Protein AF-A0A954Y4J0-F1 (afdb_monomer)

Sequence (320 aa):
SGTDFRIDGEALHAEDFNNVTPVDLPRGAVLSGVFSDGTPFAFTSDEGDYFAPGALRVSSNRYLLSPASILLPFGDYVPPRGLLPGQSLTLNPAQNVGDNFTAGWASDLTVAGGSVGQNFEAVGTHVTLADGSIGEDMDVLFGSVLDITGGTIGDGLEAHRGSTVNIAGGTVQQILAKVGSTVNLSGGTHGRTTDDWLRIDLEPGSTLHVFGTNLLVDGRPVEGLAENGTITLSWEDRRYYSWAITGELLDGSPFRASVYYELLPASSGAEDLGLPTITLTLATAGIAVPEPASTVLAFAAILLCGIGRLGHRASMVTPR

Foldseek 3Di:
DFAQWDKLNHGPPPVDAFDKDFDDHPAQIWTWGADPVRATDIDHCVVPGDDDHRRDIDGHDDDDDDDLEDDDDPDPDQDDQEAHANHEYEADAPREDEANYEYEANYEYEDCHHEYYHCYHYYNYEYEDCAHEYEEQYEQGRNYEYEYNAYEYYHHAEFGANYEYEHQEYEYEEYEDEANYEYEHFYYDYHPDPPHAYEYEYEQNYEYEAEAPPKDKVNHGDPPQDEQDKDKDDPVPDPAQWIWIWHAGNVRHTHTHIYGYDDDDVVSVSPPRHGYIYMYGHYDNPPDPPDPPDPDDPPDDPPPPPPPDDDDDDDDDDDD

Mean predicted aligned error: 8.09 Å

pLDDT: mean 86.06, std 16.77, range [29.44, 98.75]

Radius of gyration: 23.03 Å; Cα contacts (8 Å, |Δi|>4): 848; chains: 1; bounding box: 97×35×62 Å

Secondary structure (DSSP, 8-state):
-EEEEEETTEE---SSTT-EEE----TT--EEEEETTS-EEEE-GGGT----TTT-EEEBPPPPP--SEE-PPSSS----SEEPTT-EEEE-TT-EE-SS-EE-TT-EEEEEEEEE-SS-EESS-EEEEEEEEE-SSEEE-TT-EEEESSSEE-S-EEE-TT-EEEESSSEESEEEE-TT-EEEE-S-EESSSTTPPEEEEE-TT-EEEEEEEEEEETTEE-TT--TT-EEEEPGGG-SSSEEEEEEEETTS-EEEEEEEE----GGGSGGGS---EEEEEE--TT---------S---SSSTTSS--------------

Structure (mmCIF, N/CA/C/O backbone):
data_AF-A0A954Y4J0-F1
#
_entry.id   AF-A0A954Y4J0-F1
#
loop_
_atom_site.group_PDB
_atom_site.id
_atom_site.type_symbol
_atom_site.label_atom_id
_atom_site.label_alt_id
_atom_site.label_comp_id
_atom_site.label_asym_id
_atom_site.label_entity_id
_atom_site.label_seq_id
_atom_site.pdbx_PDB_ins_code
_atom_site.Cartn_x
_atom_site.Cartn_y
_atom_site.Cartn_z
_atom_site.occupancy
_atom_site.B_iso_or_equiv
_atom_site.auth_seq_id
_atom_site.auth_comp_id
_atom_site.auth_asym_id
_atom_site.auth_atom_id
_atom_site.pdbx_PDB_model_num
ATOM 1 N N . SER A 1 1 ? 9.754 -2.617 -25.079 1.00 91.75 1 SER A N 1
ATOM 2 C CA . SER A 1 1 ? 10.850 -3.603 -24.927 1.00 91.75 1 SER A CA 1
ATOM 3 C C . SER A 1 1 ? 11.394 -3.522 -23.519 1.00 91.75 1 SER A C 1
ATOM 5 O O . SER A 1 1 ? 11.370 -2.438 -22.947 1.00 91.75 1 SER A O 1
ATOM 7 N N . GLY A 1 2 ? 11.867 -4.631 -22.957 1.00 93.94 2 GLY A N 1
ATOM 8 C CA . GLY A 1 2 ? 12.200 -4.682 -21.535 1.00 93.94 2 GLY A CA 1
ATOM 9 C C . GLY A 1 2 ? 12.544 -6.080 -21.047 1.00 93.94 2 GLY A C 1
ATOM 10 O O . GLY A 1 2 ? 12.889 -6.939 -21.852 1.00 93.94 2 GLY A O 1
ATOM 11 N N . THR A 1 3 ? 12.465 -6.301 -19.745 1.00 93.50 3 THR A N 1
ATOM 12 C CA . THR A 1 3 ? 12.735 -7.577 -19.077 1.00 93.50 3 THR A CA 1
ATOM 13 C C . THR A 1 3 ? 11.747 -7.813 -17.940 1.00 93.50 3 THR A C 1
ATOM 15 O O . THR A 1 3 ? 11.103 -6.869 -17.497 1.00 93.50 3 THR A O 1
ATOM 18 N N . ASP A 1 4 ? 11.664 -9.058 -17.458 1.00 93.12 4 ASP A N 1
ATOM 19 C CA . ASP A 1 4 ? 10.812 -9.463 -16.323 1.00 93.12 4 ASP A CA 1
ATOM 20 C C . ASP A 1 4 ? 9.337 -9.055 -16.472 1.00 93.12 4 ASP A C 1
ATOM 22 O O . ASP A 1 4 ? 8.695 -8.610 -15.530 1.00 93.12 4 ASP A O 1
ATOM 26 N N . PHE A 1 5 ? 8.794 -9.183 -17.686 1.00 95.00 5 PHE A N 1
ATOM 27 C CA . PHE A 1 5 ? 7.378 -8.920 -17.912 1.00 95.00 5 PHE A CA 1
ATOM 28 C C . PHE A 1 5 ? 6.515 -9.936 -17.163 1.00 95.00 5 PHE A C 1
ATOM 30 O O . PHE A 1 5 ? 6.724 -11.143 -17.313 1.00 95.00 5 PHE A O 1
ATOM 37 N N . ARG A 1 6 ? 5.532 -9.457 -16.402 1.00 95.88 6 ARG A N 1
ATOM 38 C CA . ARG A 1 6 ? 4.615 -10.289 -15.615 1.00 95.88 6 ARG A CA 1
ATOM 39 C C . ARG A 1 6 ? 3.186 -9.785 -15.707 1.00 95.88 6 ARG A C 1
ATOM 41 O O . ARG A 1 6 ? 2.984 -8.575 -15.734 1.00 95.88 6 ARG A O 1
ATOM 48 N N . ILE A 1 7 ? 2.224 -10.703 -15.695 1.00 96.88 7 ILE A N 1
ATOM 49 C CA . ILE A 1 7 ? 0.806 -10.402 -15.466 1.00 96.88 7 ILE A CA 1
ATOM 50 C C . ILE A 1 7 ? 0.426 -11.041 -14.143 1.00 96.88 7 ILE A C 1
ATOM 52 O O . ILE A 1 7 ? 0.538 -12.256 -14.015 1.00 96.88 7 ILE A O 1
ATOM 56 N N . ASP A 1 8 ? 0.027 -10.232 -13.163 1.00 96.50 8 ASP A N 1
ATOM 57 C CA . ASP A 1 8 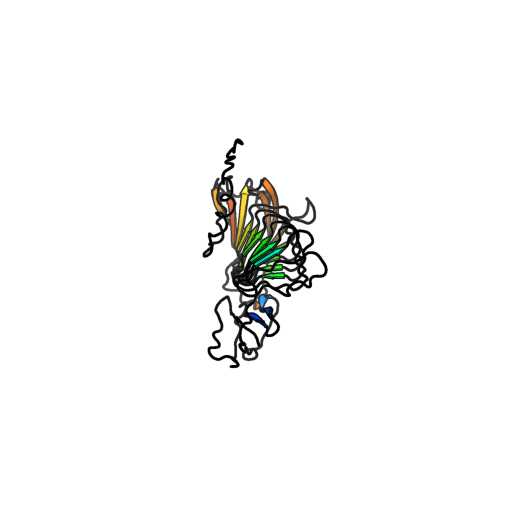? -0.358 -10.721 -11.831 1.00 96.50 8 ASP A CA 1
ATOM 58 C C . ASP A 1 8 ? 0.705 -11.663 -11.225 1.00 96.50 8 ASP A C 1
ATOM 60 O O . ASP A 1 8 ? 0.425 -12.728 -10.680 1.00 96.50 8 ASP A O 1
ATOM 64 N N . GLY A 1 9 ? 1.976 -11.289 -11.387 1.00 95.38 9 GLY A N 1
ATOM 65 C CA . GLY A 1 9 ? 3.130 -12.055 -10.907 1.00 95.38 9 GLY A CA 1
ATOM 66 C C . GLY A 1 9 ? 3.538 -13.245 -11.768 1.00 95.38 9 GLY A C 1
ATOM 67 O O . GLY A 1 9 ? 4.678 -13.702 -11.643 1.00 95.38 9 GLY A O 1
ATOM 68 N N . GLU A 1 10 ? 2.682 -13.701 -12.682 1.00 95.44 10 GLU A N 1
ATOM 69 C CA . GLU A 1 10 ? 3.014 -14.762 -13.625 1.00 95.44 10 GLU A CA 1
ATOM 70 C C . GLU A 1 10 ? 3.933 -14.233 -14.725 1.00 95.44 10 GLU A C 1
ATOM 72 O O . GLU A 1 10 ? 3.610 -13.281 -15.439 1.00 95.44 10 GLU A O 1
ATOM 77 N N . ALA A 1 11 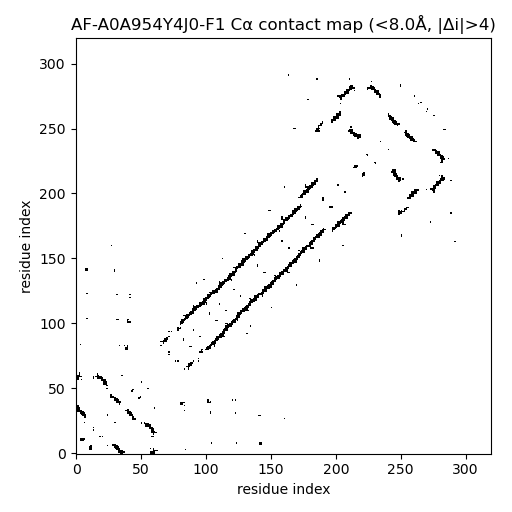? 5.103 -14.855 -14.870 1.00 92.94 11 ALA A N 1
ATOM 78 C CA . ALA A 1 11 ? 6.084 -14.457 -15.868 1.00 92.94 11 ALA A CA 1
ATOM 79 C C . ALA A 1 11 ? 5.555 -14.675 -17.291 1.00 92.94 11 ALA A C 1
ATOM 81 O O . ALA A 1 11 ? 5.173 -15.780 -17.683 1.00 92.94 11 ALA A O 1
ATOM 82 N N . LEU A 1 12 ? 5.635 -13.630 -18.112 1.00 90.94 12 LEU A N 1
ATOM 83 C CA . LEU A 1 12 ? 5.432 -13.729 -19.548 1.00 90.94 12 LEU A CA 1
ATOM 84 C C . LEU A 1 12 ? 6.700 -14.325 -20.172 1.00 90.94 12 LEU A C 1
ATOM 86 O O . LEU A 1 12 ? 7.649 -13.617 -20.516 1.00 90.94 12 LEU A O 1
ATOM 90 N N . HIS A 1 13 ? 6.734 -15.653 -20.296 1.00 73.06 13 HIS A N 1
ATOM 91 C CA . HIS A 1 13 ? 7.815 -16.376 -20.964 1.00 73.06 13 HIS A CA 1
ATOM 92 C C . HIS A 1 13 ? 7.849 -16.039 -22.463 1.00 73.06 13 HIS A C 1
ATOM 94 O O . HIS A 1 13 ? 7.266 -16.728 -23.296 1.00 73.06 13 HIS A O 1
ATOM 100 N N . ALA A 1 14 ? 8.571 -14.985 -22.837 1.00 61.28 14 ALA A N 1
ATOM 101 C CA . ALA A 1 14 ? 9.065 -14.855 -24.200 1.00 61.28 14 ALA A CA 1
ATOM 102 C C . ALA A 1 14 ? 10.280 -15.786 -24.326 1.00 61.28 14 ALA A C 1
ATOM 104 O O . ALA A 1 14 ? 11.404 -15.376 -24.042 1.00 61.28 14 ALA A O 1
ATOM 105 N N . GLU A 1 15 ? 10.050 -17.054 -24.682 1.00 59.84 15 GLU A N 1
ATOM 106 C CA . GLU A 1 15 ? 11.118 -18.061 -24.831 1.00 59.84 15 GLU A CA 1
ATOM 107 C C . GLU A 1 15 ? 12.198 -17.649 -25.852 1.00 59.84 15 GLU A C 1
ATOM 109 O O . GLU A 1 15 ? 13.328 -18.130 -25.790 1.00 59.84 15 GLU A O 1
ATOM 114 N N . ASP A 1 16 ? 11.899 -16.671 -26.710 1.00 69.12 16 ASP A N 1
ATOM 115 C CA . ASP A 1 16 ? 12.823 -16.114 -27.687 1.00 69.12 16 ASP A CA 1
ATOM 116 C C . ASP A 1 16 ? 13.092 -14.625 -27.416 1.00 69.12 16 ASP A C 1
ATOM 118 O O . ASP A 1 16 ? 12.234 -13.759 -27.617 1.00 69.12 16 ASP A O 1
ATOM 122 N N . PHE A 1 17 ? 14.320 -14.297 -26.999 1.00 72.75 17 PHE A N 1
ATOM 123 C CA . PHE A 1 17 ? 14.797 -12.909 -26.961 1.00 72.75 17 PHE A CA 1
ATOM 124 C C . PHE A 1 17 ? 14.588 -12.232 -28.327 1.00 72.75 17 PHE A C 1
ATOM 126 O O . PHE A 1 17 ? 14.856 -12.832 -29.368 1.00 72.75 17 PHE A O 1
ATOM 133 N N . ASN A 1 18 ? 14.176 -10.961 -28.325 1.00 73.19 18 ASN A N 1
ATOM 134 C CA . ASN A 1 18 ? 13.791 -10.183 -29.516 1.00 73.19 18 ASN A CA 1
ATOM 135 C C . ASN A 1 18 ? 12.529 -10.658 -30.260 1.00 73.19 18 ASN A C 1
ATOM 137 O O . ASN A 1 18 ? 12.208 -10.083 -31.304 1.00 73.19 18 ASN A O 1
ATOM 141 N N . ASN A 1 19 ? 11.803 -11.665 -29.765 1.00 82.94 19 ASN A N 1
ATOM 142 C CA . ASN A 1 19 ? 10.480 -11.964 -30.297 1.00 82.94 19 ASN A CA 1
ATOM 143 C C . ASN A 1 19 ? 9.449 -10.974 -29.738 1.00 82.94 19 ASN A C 1
ATOM 145 O O . ASN A 1 19 ? 9.512 -10.573 -28.575 1.00 82.94 19 ASN A O 1
ATOM 149 N N . VAL A 1 20 ? 8.514 -10.571 -30.595 1.00 83.75 20 VAL A N 1
ATOM 150 C CA . VAL A 1 20 ? 7.430 -9.655 -30.248 1.00 83.75 20 VAL A CA 1
ATOM 151 C C . VAL A 1 20 ? 6.170 -10.475 -30.012 1.00 83.75 20 VAL A C 1
ATOM 153 O O . VAL A 1 20 ? 5.552 -10.948 -30.967 1.00 83.75 20 VAL A O 1
ATOM 156 N N . THR A 1 21 ? 5.762 -10.597 -28.754 1.00 86.62 21 THR A N 1
ATOM 157 C CA . THR A 1 21 ? 4.571 -11.363 -28.369 1.00 86.62 21 THR A CA 1
ATOM 158 C C . THR A 1 21 ? 3.389 -10.413 -28.171 1.00 86.62 21 THR A C 1
ATOM 160 O O . THR A 1 21 ? 3.529 -9.435 -27.427 1.00 86.62 21 THR A O 1
ATOM 163 N N . PRO A 1 22 ? 2.238 -10.637 -28.838 1.00 91.00 22 PRO A N 1
ATOM 164 C CA . PRO A 1 22 ? 1.011 -9.925 -28.504 1.00 91.00 22 PRO A CA 1
ATOM 165 C C . PRO A 1 22 ? 0.531 -10.362 -27.119 1.00 91.00 22 PRO A C 1
ATOM 167 O O . PRO A 1 22 ? 0.556 -11.549 -26.799 1.00 91.00 22 PRO A O 1
ATOM 170 N N . VAL A 1 23 ? 0.103 -9.401 -26.310 1.00 93.12 23 VAL A N 1
ATOM 171 C CA . VAL A 1 23 ? -0.404 -9.639 -24.959 1.00 93.12 23 VAL A CA 1
ATOM 172 C C . VAL A 1 23 ? -1.748 -8.941 -24.847 1.00 93.12 23 VAL A C 1
ATOM 174 O O . VAL A 1 23 ? -1.840 -7.749 -25.122 1.00 93.12 23 VAL A O 1
ATOM 177 N N . ASP A 1 24 ? -2.778 -9.675 -24.446 1.00 93.56 24 ASP A N 1
ATOM 178 C CA . ASP A 1 24 ? -4.033 -9.076 -24.006 1.00 93.56 24 ASP A CA 1
ATOM 179 C C . ASP A 1 24 ? -3.988 -8.971 -22.486 1.00 93.56 24 ASP A C 1
ATOM 181 O O . ASP A 1 24 ? -3.690 -9.955 -21.811 1.00 93.56 24 ASP A O 1
ATOM 185 N N . LEU A 1 25 ? -4.253 -7.776 -21.958 1.00 94.50 25 LEU A N 1
ATOM 186 C CA . LEU A 1 25 ? -4.301 -7.541 -20.521 1.00 94.50 25 LEU A CA 1
ATOM 187 C C . LEU A 1 25 ? -5.751 -7.700 -20.045 1.00 94.50 25 LEU A C 1
ATOM 189 O O . LEU A 1 25 ? -6.604 -6.906 -20.459 1.00 94.50 25 LEU A O 1
ATOM 193 N N . PRO A 1 26 ? -6.071 -8.715 -19.220 1.00 94.19 26 PRO A N 1
ATOM 194 C CA . PRO A 1 26 ? -7.392 -8.817 -18.618 1.00 94.19 26 PRO A CA 1
ATOM 195 C C . PRO A 1 26 ? -7.704 -7.578 -17.778 1.00 94.19 26 PRO A C 1
ATOM 197 O O . PRO A 1 26 ? -6.811 -6.928 -17.238 1.00 94.19 26 PRO A O 1
ATOM 200 N N . ARG A 1 27 ? -8.989 -7.262 -17.628 1.00 90.06 27 ARG A N 1
ATOM 201 C CA . ARG A 1 27 ? -9.412 -6.152 -16.772 1.00 90.06 27 ARG A CA 1
ATOM 202 C C . ARG A 1 27 ? -8.931 -6.356 -15.329 1.00 90.06 27 ARG A C 1
ATOM 204 O O . ARG A 1 27 ? -9.079 -7.447 -14.779 1.00 90.06 27 ARG A O 1
ATOM 211 N N . GLY A 1 28 ? -8.379 -5.298 -14.742 1.00 90.50 28 GLY A N 1
ATOM 212 C CA . GLY A 1 28 ? -7.831 -5.259 -13.384 1.00 90.50 28 GLY A CA 1
ATOM 213 C C . GLY A 1 28 ? -6.539 -6.054 -13.201 1.00 90.50 28 GLY A C 1
ATOM 214 O O . GLY A 1 28 ? -6.008 -6.107 -12.098 1.00 90.50 28 GLY A O 1
ATOM 215 N N . ALA A 1 29 ? -6.042 -6.724 -14.247 1.00 95.69 29 ALA A N 1
ATOM 216 C CA . ALA A 1 29 ? -4.744 -7.376 -14.194 1.00 95.69 29 ALA A CA 1
ATOM 217 C C . ALA A 1 29 ? -3.622 -6.342 -14.203 1.00 95.69 29 ALA A C 1
ATOM 219 O O . ALA A 1 29 ? -3.700 -5.337 -14.910 1.00 95.69 29 ALA A O 1
ATOM 220 N N . VAL A 1 30 ? -2.567 -6.627 -13.444 1.00 97.31 30 VAL A N 1
ATOM 221 C CA . VAL A 1 30 ? -1.384 -5.775 -13.371 1.00 97.31 30 VAL A CA 1
ATOM 222 C C . VAL A 1 30 ? -0.333 -6.322 -14.324 1.00 97.31 30 VAL A C 1
ATOM 224 O O . VAL A 1 30 ? 0.244 -7.386 -14.083 1.00 97.31 30 VAL A O 1
ATOM 227 N N . LEU A 1 31 ? -0.062 -5.587 -15.403 1.00 97.62 31 LEU A N 1
ATOM 228 C CA . LEU A 1 31 ? 1.111 -5.821 -16.237 1.00 97.62 31 LEU A CA 1
ATOM 229 C C . LEU A 1 31 ? 2.285 -5.055 -15.648 1.00 97.62 31 LEU A C 1
ATOM 231 O O . LEU A 1 31 ? 2.245 -3.839 -15.554 1.00 97.62 31 LEU A O 1
ATOM 235 N N . SER A 1 32 ? 3.369 -5.745 -15.337 1.00 98.00 32 SER A N 1
ATOM 236 C CA . SER A 1 32 ? 4.566 -5.117 -14.777 1.00 98.00 32 SER A CA 1
ATOM 237 C C . SER A 1 32 ? 5.824 -5.599 -15.479 1.00 98.00 32 SER A C 1
ATOM 239 O O . SER A 1 32 ? 5.799 -6.586 -16.222 1.00 98.00 32 SER A O 1
ATOM 241 N N . GLY A 1 33 ? 6.926 -4.892 -15.262 1.00 96.38 33 GLY A N 1
ATOM 242 C CA . GLY A 1 33 ? 8.246 -5.320 -15.695 1.00 96.38 33 GLY A CA 1
ATOM 243 C C . GLY A 1 33 ? 9.268 -4.202 -15.592 1.00 96.38 33 GLY A C 1
ATOM 244 O O . GLY A 1 33 ? 9.108 -3.247 -14.839 1.00 96.38 33 GLY A O 1
ATOM 245 N N . VAL A 1 34 ? 10.336 -4.324 -16.373 1.00 95.56 34 VAL A N 1
ATOM 246 C CA . VAL A 1 34 ? 11.406 -3.327 -16.445 1.00 95.56 34 VAL A CA 1
ATOM 247 C C . VAL A 1 34 ? 11.599 -2.926 -17.896 1.00 95.56 34 VAL A C 1
ATOM 249 O O . VAL A 1 34 ? 11.844 -3.780 -18.748 1.00 95.56 34 VAL A O 1
ATOM 252 N N . PHE A 1 35 ? 11.514 -1.637 -18.213 1.00 95.25 35 PHE A N 1
ATOM 253 C CA . PHE A 1 35 ? 11.814 -1.144 -19.553 1.00 95.25 35 PHE A CA 1
ATOM 254 C C . PHE A 1 35 ? 13.284 -1.353 -19.926 1.00 95.25 35 PHE A C 1
ATOM 256 O O . PHE A 1 35 ? 14.161 -1.556 -19.092 1.00 95.25 35 PHE A O 1
ATOM 263 N N . SER A 1 36 ? 13.594 -1.277 -21.221 1.00 93.12 36 SER A N 1
ATOM 264 C CA . SER A 1 36 ? 14.970 -1.441 -21.708 1.00 93.12 36 SER A CA 1
ATOM 265 C C . SER A 1 36 ? 15.961 -0.381 -21.208 1.00 93.12 36 SER A C 1
ATOM 267 O O . SER A 1 36 ? 17.162 -0.580 -21.368 1.00 93.12 36 SER A O 1
ATOM 269 N N . ASP A 1 37 ? 15.484 0.728 -20.639 1.00 92.62 37 ASP A N 1
ATOM 270 C CA . ASP A 1 37 ? 16.320 1.744 -19.991 1.00 92.62 37 ASP A CA 1
ATOM 271 C C . ASP A 1 37 ? 16.524 1.496 -18.482 1.00 92.62 37 ASP A C 1
ATOM 273 O O . ASP A 1 37 ? 17.209 2.277 -17.824 1.00 92.62 37 ASP A O 1
ATOM 277 N N . GLY A 1 38 ? 15.968 0.404 -17.947 1.00 93.06 38 GLY A N 1
ATOM 278 C CA . GLY A 1 38 ? 16.061 0.022 -16.540 1.00 93.06 38 GLY A CA 1
ATOM 279 C C . GLY A 1 38 ? 14.963 0.598 -15.647 1.00 93.06 38 GLY A C 1
ATOM 280 O O . GLY A 1 38 ? 14.991 0.338 -14.451 1.00 93.06 38 GLY A O 1
ATOM 281 N N . THR A 1 39 ? 14.009 1.362 -16.181 1.00 95.69 39 THR A N 1
ATOM 282 C CA . THR A 1 39 ? 12.898 1.911 -15.389 1.00 95.69 39 THR A CA 1
ATOM 283 C C . THR A 1 39 ? 11.848 0.815 -15.144 1.00 95.69 39 THR A C 1
ATOM 285 O O . THR A 1 39 ? 11.335 0.270 -16.129 1.00 95.69 39 THR A O 1
ATOM 288 N N . PRO A 1 40 ? 11.539 0.436 -13.887 1.00 97.25 40 PRO A N 1
ATOM 289 C CA . PRO A 1 40 ? 10.410 -0.446 -13.598 1.00 97.25 40 PRO A CA 1
ATOM 290 C C . PRO A 1 40 ? 9.084 0.227 -13.961 1.00 97.25 40 PRO A C 1
ATOM 292 O O . PRO A 1 40 ? 9.019 1.449 -14.055 1.00 97.25 40 PRO A O 1
ATOM 295 N N . PHE A 1 41 ? 8.047 -0.570 -14.188 1.00 97.94 41 PHE A N 1
ATOM 296 C CA . PHE A 1 41 ? 6.702 -0.065 -14.444 1.00 97.94 41 PHE A CA 1
ATOM 297 C C . PHE A 1 41 ? 5.645 -1.051 -13.952 1.00 97.94 41 PHE A C 1
ATOM 299 O O . PHE A 1 41 ? 5.886 -2.267 -13.929 1.00 97.94 41 PHE A O 1
ATOM 306 N N . ALA A 1 42 ? 4.463 -0.525 -13.656 1.00 98.06 42 ALA A N 1
ATOM 307 C CA . ALA A 1 42 ? 3.223 -1.267 -13.545 1.00 98.06 42 ALA A CA 1
ATOM 308 C C . ALA A 1 42 ? 2.146 -0.572 -14.390 1.00 98.06 42 ALA A C 1
ATOM 310 O O . ALA A 1 42 ? 2.182 0.635 -14.576 1.00 98.06 42 ALA A O 1
ATOM 311 N N . PHE A 1 43 ? 1.241 -1.354 -14.969 1.00 97.88 43 PHE A N 1
ATOM 312 C CA . PHE A 1 43 ? 0.075 -0.855 -15.681 1.00 97.88 43 PHE A CA 1
ATOM 313 C C . PHE A 1 43 ? -1.154 -1.642 -15.255 1.00 97.88 43 PHE A C 1
ATOM 315 O O . PHE A 1 43 ? -1.132 -2.880 -15.277 1.00 97.88 43 PHE A O 1
ATOM 322 N N . THR A 1 44 ? -2.244 -0.943 -14.954 1.00 96.62 44 THR A N 1
ATOM 323 C CA . THR A 1 44 ? -3.539 -1.568 -14.670 1.00 96.62 44 THR A CA 1
ATOM 324 C C . THR A 1 44 ? -4.710 -0.679 -15.067 1.00 96.62 44 THR A C 1
ATOM 326 O O . THR A 1 44 ? -4.718 0.538 -14.896 1.00 96.62 44 THR A O 1
ATOM 329 N N . SER A 1 45 ? -5.779 -1.308 -15.557 1.00 94.62 45 SER A N 1
ATOM 330 C CA . SER A 1 45 ? -7.023 -0.590 -15.851 1.00 94.62 45 SER A CA 1
ATOM 331 C C . SER A 1 45 ? -7.695 0.006 -14.618 1.00 94.62 45 SER A C 1
ATOM 333 O O . SER A 1 45 ? -8.566 0.860 -14.771 1.00 94.62 45 SER A O 1
ATOM 335 N N . ASP A 1 46 ? -7.312 -0.444 -13.423 1.00 90.81 46 ASP A N 1
ATOM 336 C CA . ASP A 1 46 ? -7.826 0.079 -12.154 1.00 90.81 46 ASP A CA 1
ATOM 337 C C . ASP A 1 46 ? -7.246 1.466 -11.815 1.00 90.81 46 ASP A C 1
ATOM 339 O O . ASP A 1 46 ? -7.779 2.152 -10.944 1.00 90.81 46 ASP A O 1
ATOM 343 N N . GLU A 1 47 ? -6.201 1.887 -12.534 1.00 92.38 47 GLU A N 1
ATOM 344 C CA . GLU A 1 47 ? -5.587 3.229 -12.497 1.00 92.38 47 GLU A CA 1
ATOM 345 C C . GLU A 1 47 ? -5.871 4.013 -13.790 1.00 92.38 47 GLU A C 1
ATOM 347 O O . GLU A 1 47 ? -5.399 5.127 -14.004 1.00 92.38 47 GLU A O 1
ATOM 352 N N . GLY A 1 48 ? -6.696 3.448 -14.676 1.00 92.69 48 GLY A N 1
ATOM 353 C CA . GLY A 1 48 ? -7.053 4.059 -15.951 1.00 92.69 48 GLY A CA 1
ATOM 354 C C . GLY A 1 48 ? -6.118 3.716 -17.111 1.00 92.69 48 GLY A C 1
ATOM 355 O O . GLY A 1 48 ? -6.365 4.196 -18.224 1.00 92.69 48 GLY A O 1
ATOM 356 N N . ASP A 1 49 ? -5.117 2.848 -16.923 1.00 95.31 49 ASP A N 1
ATOM 357 C CA . ASP A 1 49 ? -4.322 2.351 -18.044 1.00 95.31 49 ASP A CA 1
ATOM 358 C C . ASP A 1 49 ? -5.164 1.475 -18.962 1.00 95.31 49 ASP A C 1
ATOM 360 O O . ASP A 1 49 ? -5.833 0.523 -18.552 1.00 95.31 49 ASP A O 1
ATOM 364 N N . TYR A 1 50 ? -5.114 1.763 -20.257 1.00 93.62 50 TYR A N 1
ATOM 365 C CA . TYR A 1 50 ? -5.911 1.028 -21.222 1.00 93.62 50 TYR A CA 1
ATOM 366 C C . TYR A 1 50 ? -5.124 0.687 -22.478 1.00 93.62 50 TYR A C 1
ATOM 368 O O . TYR A 1 50 ? -4.606 1.551 -23.188 1.00 93.62 50 TYR A O 1
ATOM 376 N N . PHE A 1 51 ? -5.147 -0.602 -22.808 1.00 94.75 51 PHE A N 1
ATOM 377 C CA . PHE A 1 51 ? -4.683 -1.132 -24.078 1.00 94.75 51 PHE A CA 1
ATOM 378 C C . PHE A 1 51 ? -5.874 -1.739 -24.812 1.00 94.75 51 PHE A C 1
ATOM 380 O O . PHE A 1 51 ? -6.582 -2.591 -24.278 1.00 94.75 51 PHE A O 1
ATOM 387 N N . ALA A 1 52 ? -6.097 -1.322 -26.059 1.00 95.19 52 ALA A N 1
ATOM 388 C CA . ALA A 1 52 ? -7.085 -1.991 -26.895 1.00 95.19 52 ALA A CA 1
ATOM 389 C C . ALA A 1 52 ? -6.681 -3.466 -27.116 1.00 95.19 52 ALA A C 1
ATOM 391 O O . ALA A 1 52 ? -5.481 -3.747 -27.224 1.00 95.19 52 ALA A O 1
ATOM 392 N N . PRO A 1 53 ? -7.644 -4.397 -27.245 1.00 92.38 53 PRO A N 1
ATOM 393 C CA . PRO A 1 53 ? -7.340 -5.800 -27.522 1.00 92.38 53 PRO A CA 1
ATOM 394 C C . PRO A 1 53 ? -6.391 -5.966 -28.720 1.00 92.38 53 PRO A C 1
ATOM 396 O O . PRO A 1 53 ? -6.592 -5.359 -29.777 1.00 92.38 53 PRO A O 1
ATOM 399 N N . GLY A 1 54 ? -5.334 -6.759 -28.546 1.00 92.12 54 GLY A N 1
ATOM 400 C CA . GLY A 1 54 ? -4.285 -7.024 -29.531 1.00 92.12 54 GLY A CA 1
ATOM 401 C C . GLY A 1 54 ? -3.299 -5.876 -29.792 1.00 92.12 54 GLY A C 1
ATOM 402 O O . GLY A 1 54 ? -2.409 -6.027 -30.637 1.00 92.12 54 GLY A O 1
ATOM 403 N N . ALA A 1 55 ? -3.434 -4.728 -29.115 1.00 95.62 55 ALA A N 1
ATOM 404 C CA . ALA A 1 55 ? -2.558 -3.573 -29.322 1.00 95.62 55 ALA A CA 1
ATOM 405 C C . ALA A 1 55 ? -1.219 -3.699 -28.582 1.00 95.62 55 ALA A C 1
ATOM 407 O O . ALA A 1 55 ? -0.193 -3.228 -29.082 1.00 95.62 55 ALA A O 1
ATOM 408 N N . LEU A 1 56 ? -1.214 -4.334 -27.407 1.00 95.06 56 LEU A N 1
ATOM 409 C CA . LEU A 1 56 ? -0.023 -4.461 -26.579 1.00 95.06 56 LEU A CA 1
ATOM 410 C C . LEU A 1 56 ? 0.911 -5.550 -27.123 1.00 95.06 56 LEU A C 1
ATOM 412 O O . LEU A 1 56 ? 0.517 -6.674 -27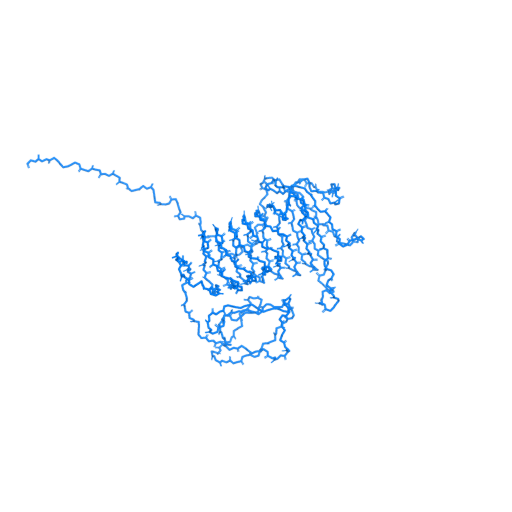.440 1.00 95.06 56 LEU A O 1
ATOM 416 N N . ARG A 1 57 ? 2.189 -5.186 -27.233 1.00 93.81 57 ARG A N 1
ATOM 417 C CA . ARG A 1 57 ? 3.265 -6.039 -27.732 1.00 93.81 57 ARG A CA 1
ATOM 418 C C . ARG A 1 57 ? 4.486 -5.900 -26.837 1.00 93.81 57 ARG A C 1
ATOM 420 O O . ARG A 1 57 ? 5.012 -4.797 -26.682 1.00 93.81 57 ARG A O 1
ATOM 427 N N . VAL A 1 58 ? 4.973 -7.014 -26.303 1.00 92.62 58 VAL A N 1
ATOM 428 C CA . VAL A 1 58 ? 6.189 -7.045 -25.478 1.00 92.62 58 VAL A CA 1
ATOM 429 C C . VAL A 1 58 ? 7.343 -7.673 -26.253 1.00 92.62 58 VAL A C 1
ATOM 431 O O . VAL A 1 58 ? 7.141 -8.543 -27.094 1.00 92.62 58 VAL A O 1
ATOM 434 N N . SER A 1 59 ? 8.559 -7.200 -25.987 1.00 92.38 59 SER A N 1
ATOM 435 C CA . SER A 1 59 ? 9.795 -7.740 -26.564 1.00 92.38 59 SER A CA 1
ATOM 436 C C . SER A 1 59 ? 10.847 -7.794 -25.475 1.00 92.38 59 SER A C 1
ATOM 438 O O . SER A 1 59 ? 11.217 -6.743 -24.934 1.00 92.38 59 SER A O 1
ATOM 440 N N . SER A 1 60 ? 11.314 -9.001 -25.172 1.00 89.25 60 SER A N 1
ATOM 441 C CA . SER A 1 60 ? 12.266 -9.251 -24.093 1.00 89.25 60 SER A CA 1
ATOM 442 C C . SER A 1 60 ? 13.707 -9.019 -24.539 1.00 89.25 60 SER A C 1
ATOM 444 O O . SER A 1 60 ? 14.156 -9.552 -25.557 1.00 89.25 60 SER A O 1
ATOM 446 N N . ASN A 1 61 ? 14.436 -8.242 -23.744 1.00 86.50 61 ASN A N 1
ATOM 447 C CA . ASN A 1 61 ? 15.863 -7.984 -23.870 1.00 86.50 61 ASN A CA 1
ATOM 448 C C . ASN A 1 61 ? 16.639 -8.783 -22.815 1.00 86.50 61 ASN A C 1
ATOM 450 O O . ASN A 1 61 ? 16.068 -9.440 -21.947 1.00 86.50 61 ASN A O 1
ATOM 454 N N . ARG A 1 62 ? 17.971 -8.760 -22.890 1.00 81.19 62 ARG A N 1
ATOM 455 C CA . ARG A 1 62 ? 18.789 -9.357 -21.832 1.00 81.19 62 ARG A CA 1
ATOM 456 C C . ARG A 1 62 ? 18.759 -8.485 -20.583 1.00 81.19 62 ARG A C 1
ATOM 458 O O . ARG A 1 62 ? 18.926 -7.272 -20.673 1.00 81.19 62 ARG A O 1
ATOM 465 N N . TYR A 1 63 ? 18.595 -9.144 -19.444 1.00 73.50 63 TYR A N 1
ATOM 466 C CA . TYR A 1 63 ? 18.658 -8.536 -18.122 1.00 73.50 63 TYR A CA 1
ATOM 467 C C . TYR A 1 63 ? 20.078 -8.035 -17.845 1.00 73.50 63 TYR A C 1
ATOM 469 O O . TYR A 1 63 ? 21.045 -8.790 -17.993 1.00 73.50 63 TYR A O 1
ATOM 477 N N . LEU A 1 64 ? 20.214 -6.766 -17.460 1.00 76.75 64 LEU A N 1
ATOM 478 C CA . LEU A 1 64 ? 21.466 -6.262 -16.909 1.00 76.75 64 LEU A CA 1
ATOM 479 C C . LEU A 1 64 ? 21.497 -6.621 -15.426 1.00 76.75 64 LEU A C 1
ATOM 481 O O . LEU A 1 64 ? 20.578 -6.295 -14.683 1.00 76.75 64 LEU A O 1
ATOM 485 N N . LEU A 1 65 ? 22.556 -7.307 -14.999 1.00 79.38 65 LEU A N 1
ATOM 486 C CA . LEU A 1 65 ? 22.768 -7.572 -13.582 1.00 79.38 65 LEU A CA 1
ATOM 487 C C . LEU A 1 65 ? 22.953 -6.238 -12.854 1.00 79.38 65 LEU A C 1
ATOM 489 O O . LEU A 1 65 ? 23.821 -5.445 -13.218 1.00 79.38 65 LEU A O 1
ATOM 493 N N . SER A 1 66 ? 22.149 -6.022 -11.821 1.00 83.31 66 SER A N 1
ATOM 494 C CA . SER A 1 66 ? 22.225 -4.865 -10.934 1.00 83.31 66 SER A CA 1
ATOM 495 C C . SER A 1 66 ? 22.583 -5.332 -9.519 1.00 83.31 66 SER A C 1
ATOM 497 O O . SER A 1 66 ? 22.305 -6.489 -9.184 1.00 83.31 66 SER A O 1
ATOM 499 N N . PRO A 1 67 ? 23.226 -4.500 -8.678 1.00 87.94 67 PRO A N 1
ATOM 500 C CA . PRO A 1 67 ? 23.483 -4.856 -7.289 1.00 87.94 67 PRO A CA 1
ATOM 501 C C . PRO A 1 67 ? 22.187 -5.234 -6.568 1.00 87.94 67 PRO A C 1
ATOM 503 O O . PRO A 1 67 ? 21.195 -4.515 -6.666 1.00 87.94 67 PRO A O 1
ATOM 506 N N . ALA A 1 68 ? 22.219 -6.335 -5.818 1.00 91.50 68 ALA A N 1
ATOM 507 C CA . ALA A 1 68 ? 21.079 -6.779 -5.018 1.00 91.50 68 ALA A CA 1
ATOM 508 C C . ALA A 1 68 ? 20.756 -5.812 -3.867 1.00 91.50 68 ALA A C 1
ATOM 510 O O . ALA A 1 68 ? 19.629 -5.764 -3.411 1.00 91.50 68 ALA A O 1
ATOM 511 N N . SER A 1 69 ? 21.718 -5.012 -3.404 1.00 94.12 69 SER A N 1
ATOM 512 C CA . SER A 1 69 ? 21.483 -3.994 -2.377 1.00 94.12 69 SER A CA 1
ATOM 513 C C . SER A 1 69 ? 21.966 -2.639 -2.868 1.00 94.12 69 SER A C 1
ATOM 515 O O . SER A 1 69 ? 23.109 -2.506 -3.316 1.00 94.12 69 SER A O 1
ATOM 517 N N . ILE A 1 70 ? 21.101 -1.635 -2.772 1.00 92.00 70 ILE A N 1
ATOM 518 C CA . ILE A 1 70 ? 21.395 -0.255 -3.140 1.00 92.00 70 ILE A CA 1
ATOM 519 C C . ILE A 1 70 ? 21.671 0.530 -1.860 1.00 92.00 70 ILE A C 1
ATOM 521 O O . ILE A 1 70 ? 20.814 0.652 -0.989 1.00 92.00 70 ILE A O 1
ATOM 525 N N . LEU A 1 71 ? 22.876 1.088 -1.761 1.00 91.12 71 LEU A N 1
ATOM 526 C CA . LEU A 1 71 ? 23.227 2.047 -0.721 1.00 91.12 71 LEU A CA 1
ATOM 527 C C . LEU A 1 71 ? 23.284 3.438 -1.346 1.00 91.12 71 LEU A C 1
ATOM 529 O O . LEU A 1 71 ? 24.155 3.704 -2.176 1.00 91.12 71 LEU A O 1
ATOM 533 N N . LEU A 1 72 ? 22.377 4.323 -0.937 1.00 90.62 72 LEU A N 1
ATOM 534 C CA . LEU A 1 72 ? 22.424 5.721 -1.352 1.00 90.62 72 LEU A CA 1
ATOM 535 C C . LEU A 1 72 ? 23.528 6.436 -0.556 1.00 90.62 72 LEU A C 1
ATOM 537 O O . LEU A 1 72 ? 23.492 6.428 0.677 1.00 90.62 72 LEU A O 1
ATOM 541 N N . PRO A 1 73 ? 24.533 7.042 -1.204 1.00 88.44 73 PRO A N 1
ATOM 542 C CA . PRO A 1 73 ? 25.488 7.883 -0.501 1.00 88.44 73 PRO A CA 1
ATOM 543 C C . PRO A 1 73 ? 24.823 9.197 -0.060 1.00 88.44 73 PRO A C 1
ATOM 545 O O . PRO A 1 73 ? 23.829 9.635 -0.635 1.00 88.44 73 PRO A O 1
ATOM 548 N N . PHE A 1 74 ? 25.393 9.858 0.948 1.00 83.69 74 PHE A N 1
ATOM 549 C CA . PHE A 1 74 ? 25.016 11.233 1.289 1.00 83.69 74 PHE A CA 1
ATOM 550 C C . PHE A 1 74 ? 25.531 12.206 0.208 1.00 83.69 74 PHE A C 1
ATOM 552 O O . PHE A 1 74 ? 26.692 12.101 -0.191 1.00 83.69 74 PHE A O 1
ATOM 559 N N . GLY A 1 75 ? 24.709 13.170 -0.230 1.00 82.06 75 GLY A N 1
ATOM 560 C CA . GLY A 1 75 ? 25.102 14.244 -1.163 1.00 82.06 75 GLY A CA 1
ATOM 561 C C . GLY A 1 75 ? 24.316 14.259 -2.481 1.00 82.06 75 GLY A C 1
ATOM 562 O O . GLY A 1 75 ? 23.182 13.789 -2.520 1.00 82.06 75 GLY A O 1
ATOM 563 N N . ASP A 1 76 ? 24.929 14.790 -3.549 1.00 79.69 76 ASP A N 1
ATOM 564 C CA . ASP A 1 76 ? 24.342 14.987 -4.896 1.00 79.69 76 ASP A CA 1
ATOM 565 C C . ASP A 1 76 ? 24.180 13.671 -5.688 1.00 79.69 76 ASP A C 1
ATOM 567 O O . ASP A 1 76 ? 24.579 13.543 -6.849 1.00 79.69 76 ASP A O 1
ATOM 571 N N . TYR A 1 77 ? 23.642 12.643 -5.039 1.00 86.50 77 TYR A N 1
ATOM 572 C CA . TYR A 1 77 ? 23.336 11.371 -5.668 1.00 86.50 77 TYR A CA 1
ATOM 573 C C . TYR A 1 77 ? 22.037 11.470 -6.464 1.00 86.50 77 TYR A C 1
ATOM 575 O O . TYR A 1 77 ? 21.046 12.021 -5.989 1.00 86.50 77 TYR A O 1
ATOM 583 N N . VA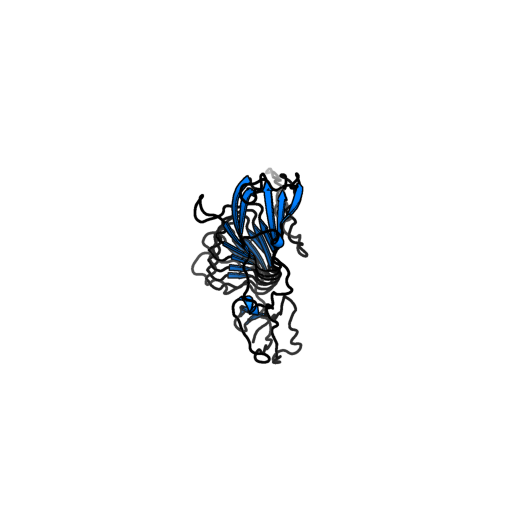L A 1 78 ? 22.027 10.893 -7.665 1.00 91.12 78 VAL A N 1
ATOM 584 C CA . VAL A 1 78 ? 20.796 10.715 -8.437 1.00 91.12 78 VAL A CA 1
ATOM 585 C C . VAL A 1 78 ? 20.162 9.398 -7.986 1.00 91.12 78 VAL A C 1
ATOM 587 O O . VAL A 1 78 ? 20.753 8.351 -8.265 1.00 91.12 78 VAL A O 1
ATOM 590 N N . PRO A 1 79 ? 19.013 9.420 -7.282 1.00 92.75 79 PRO A N 1
ATOM 591 C CA . PRO A 1 79 ? 18.356 8.203 -6.820 1.00 92.75 79 PRO A CA 1
ATOM 592 C C . PRO A 1 79 ? 18.041 7.253 -7.986 1.00 92.75 79 PRO A C 1
ATOM 594 O O . PRO A 1 79 ? 17.855 7.711 -9.120 1.00 92.75 79 PRO A O 1
ATOM 597 N N . PRO A 1 80 ? 17.976 5.930 -7.739 1.00 94.50 80 PRO A N 1
ATOM 598 C CA . PRO A 1 80 ? 17.452 5.009 -8.737 1.00 94.50 80 PRO A CA 1
ATOM 599 C C . PRO A 1 80 ? 16.024 5.420 -9.116 1.00 94.50 80 PRO A C 1
ATOM 601 O O . PRO A 1 80 ? 15.282 5.947 -8.291 1.00 94.50 80 PRO A O 1
ATOM 604 N N . ARG A 1 81 ? 15.632 5.159 -10.366 1.00 94.94 81 ARG A N 1
ATOM 605 C CA . ARG A 1 81 ? 14.261 5.423 -10.838 1.00 94.94 81 ARG A CA 1
ATOM 606 C C . ARG A 1 81 ? 13.228 4.443 -10.271 1.00 94.94 81 ARG A C 1
ATOM 608 O O . ARG A 1 81 ? 12.039 4.689 -10.374 1.00 94.94 81 ARG A O 1
ATOM 615 N N . GLY A 1 82 ? 13.688 3.333 -9.706 1.00 97.50 82 GLY A N 1
ATOM 616 C CA . GLY A 1 82 ? 12.865 2.280 -9.130 1.00 97.50 82 GLY A CA 1
ATOM 617 C C . GLY A 1 82 ? 13.733 1.138 -8.608 1.00 97.50 82 GLY A C 1
ATOM 618 O O . GLY A 1 82 ? 14.959 1.165 -8.773 1.00 97.50 82 GLY A O 1
ATOM 619 N N . LEU A 1 83 ? 13.109 0.133 -7.997 1.00 97.44 83 LEU A N 1
ATOM 620 C CA . LEU A 1 83 ? 13.773 -1.117 -7.628 1.00 97.44 83 LEU A CA 1
ATOM 621 C C . LEU A 1 83 ? 13.519 -2.180 -8.690 1.00 97.44 83 LEU A C 1
ATOM 623 O O . LEU A 1 83 ? 12.379 -2.505 -9.018 1.00 97.44 83 LEU A O 1
ATOM 627 N N . LEU A 1 84 ? 14.609 -2.729 -9.219 1.00 96.38 84 LEU A N 1
ATOM 628 C CA . LEU A 1 84 ? 14.578 -3.895 -10.087 1.00 96.38 84 LEU A CA 1
ATOM 629 C C . LEU A 1 84 ? 14.272 -5.160 -9.270 1.00 96.38 84 LEU A C 1
ATOM 631 O O . LEU A 1 84 ? 14.460 -5.173 -8.049 1.00 96.38 84 LEU A O 1
ATOM 635 N N . PRO A 1 85 ? 13.884 -6.257 -9.941 1.00 94.88 85 PRO A N 1
ATOM 636 C CA . PRO A 1 85 ? 13.571 -7.494 -9.254 1.00 94.88 85 PRO A CA 1
ATOM 637 C C . PRO A 1 85 ? 14.704 -8.012 -8.365 1.00 94.88 85 PRO A C 1
ATOM 639 O O . PRO A 1 85 ? 15.859 -8.108 -8.800 1.00 94.88 85 PRO A O 1
ATOM 642 N N . GLY A 1 86 ? 14.366 -8.365 -7.123 1.00 94.69 86 GLY A N 1
ATOM 643 C CA . GLY A 1 86 ? 15.324 -8.873 -6.137 1.00 94.69 86 GLY A CA 1
ATOM 644 C C . GLY A 1 86 ? 16.244 -7.820 -5.511 1.00 94.69 86 GLY A C 1
ATOM 645 O O . GLY A 1 86 ? 17.204 -8.198 -4.839 1.00 94.69 86 GLY A O 1
ATOM 646 N N . GLN A 1 8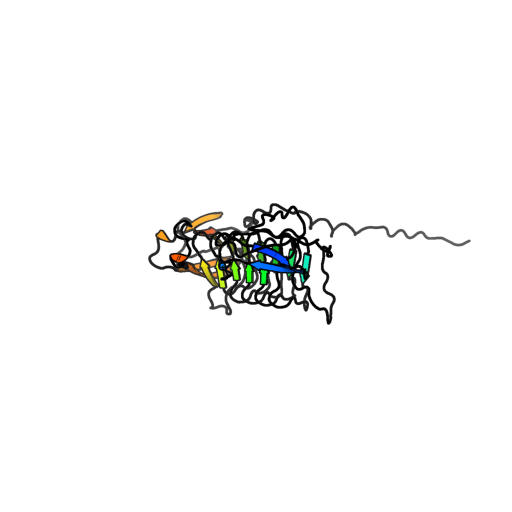7 ? 16.032 -6.524 -5.770 1.00 96.31 87 GLN A N 1
ATOM 647 C CA . GLN A 1 87 ? 16.829 -5.464 -5.152 1.00 96.31 87 GLN A CA 1
ATOM 648 C C . GLN A 1 87 ? 16.265 -5.032 -3.802 1.00 96.31 87 GLN A C 1
ATOM 650 O O . GLN A 1 87 ? 15.059 -4.953 -3.625 1.00 96.31 87 GLN A O 1
ATOM 655 N N . SER A 1 88 ? 17.145 -4.631 -2.892 1.00 97.81 88 SER A N 1
ATOM 656 C CA . SER A 1 88 ? 16.765 -4.028 -1.619 1.00 97.81 88 SER A CA 1
ATOM 657 C C . SER A 1 88 ? 17.325 -2.610 -1.486 1.00 97.81 88 SER A C 1
ATOM 659 O O . SER A 1 88 ? 18.472 -2.346 -1.871 1.00 97.81 88 SER A O 1
ATOM 661 N N . LEU A 1 89 ? 16.542 -1.703 -0.903 1.00 97.25 89 LEU A N 1
ATOM 662 C CA . LEU A 1 89 ? 16.921 -0.317 -0.626 1.00 97.25 89 LEU A CA 1
ATOM 663 C C . LEU A 1 89 ? 16.441 0.107 0.765 1.00 97.25 89 LEU A C 1
ATOM 665 O O . LEU A 1 89 ? 15.282 -0.079 1.118 1.00 97.25 89 LEU A O 1
ATOM 669 N N . THR A 1 90 ? 17.325 0.742 1.537 1.00 97.38 90 THR A N 1
ATOM 670 C CA . THR A 1 90 ? 16.967 1.394 2.804 1.00 97.38 90 THR A CA 1
ATOM 671 C C . THR A 1 90 ? 17.166 2.901 2.698 1.00 97.38 90 THR A C 1
ATOM 673 O O . THR A 1 90 ? 18.271 3.357 2.400 1.00 97.38 90 THR A O 1
ATOM 676 N N . LEU A 1 91 ? 16.111 3.665 2.983 1.00 97.19 91 LEU A N 1
ATOM 677 C CA . LEU A 1 91 ? 16.109 5.125 3.032 1.00 97.19 91 LEU A CA 1
ATOM 678 C C . LEU A 1 91 ? 16.242 5.604 4.478 1.00 97.19 91 LEU A C 1
ATOM 680 O O . LEU A 1 91 ? 15.289 5.598 5.256 1.00 97.19 91 LEU A O 1
ATOM 684 N N . ASN A 1 92 ? 17.450 6.021 4.832 1.00 96.62 92 ASN A N 1
ATOM 685 C CA . ASN A 1 92 ? 17.783 6.657 6.101 1.00 96.62 92 ASN A CA 1
ATOM 686 C C . ASN A 1 92 ? 17.387 8.145 6.091 1.00 96.62 92 ASN A C 1
ATOM 688 O O . ASN A 1 92 ? 17.128 8.703 5.021 1.00 96.62 92 ASN A O 1
ATOM 692 N N . PRO A 1 93 ? 17.406 8.828 7.252 1.00 96.44 93 PRO A N 1
ATOM 693 C CA . PRO A 1 93 ? 17.165 10.264 7.316 1.00 96.44 93 PRO A CA 1
ATOM 694 C C . PRO A 1 93 ? 17.951 11.066 6.273 1.00 96.44 93 PRO A C 1
ATOM 696 O O . PRO A 1 93 ? 19.144 10.837 6.060 1.00 96.44 93 PRO A O 1
ATOM 699 N N . ALA A 1 94 ? 17.259 12.023 5.649 1.00 94.44 94 ALA A N 1
ATOM 700 C CA . ALA A 1 94 ? 17.733 12.869 4.547 1.00 94.44 94 ALA A CA 1
ATOM 701 C C . ALA A 1 94 ? 17.993 12.161 3.200 1.00 94.44 94 ALA A C 1
ATOM 703 O O . ALA A 1 94 ? 18.442 12.817 2.259 1.00 94.44 94 ALA A O 1
ATOM 704 N N . GLN A 1 95 ? 17.706 10.861 3.075 1.00 95.94 95 GLN A N 1
ATOM 705 C CA . GLN A 1 95 ? 17.723 10.157 1.791 1.00 95.94 95 GLN A CA 1
ATOM 706 C C . GLN A 1 95 ? 16.331 10.170 1.174 1.00 95.94 95 GLN A C 1
ATOM 708 O O . GLN A 1 95 ? 15.357 9.865 1.857 1.00 95.94 95 GLN A O 1
ATOM 713 N N . ASN A 1 96 ? 16.250 10.489 -0.117 1.00 96.75 96 ASN A N 1
ATOM 714 C CA . ASN A 1 96 ? 14.979 10.595 -0.821 1.00 96.75 96 ASN A CA 1
ATOM 715 C C . ASN A 1 96 ? 15.052 9.872 -2.168 1.00 96.75 96 ASN A C 1
ATOM 717 O O . ASN A 1 96 ? 16.040 10.021 -2.894 1.00 96.75 96 ASN A O 1
ATOM 721 N N . VAL A 1 97 ? 14.002 9.135 -2.514 1.00 96.44 97 VAL A N 1
ATOM 722 C CA . VAL A 1 97 ? 13.701 8.765 -3.903 1.00 96.44 97 VAL A CA 1
ATOM 723 C C . VAL A 1 97 ? 12.540 9.649 -4.355 1.00 96.44 97 VAL A C 1
ATOM 725 O O . VAL A 1 97 ? 11.639 9.925 -3.569 1.00 96.44 97 VAL A O 1
ATOM 728 N N . GLY A 1 98 ? 12.632 10.206 -5.562 1.00 96.88 98 GLY A N 1
ATOM 729 C CA . GLY A 1 98 ? 11.668 11.199 -6.046 1.00 96.88 98 GLY A CA 1
ATOM 730 C C . GLY A 1 98 ? 10.284 10.616 -6.336 1.00 96.88 98 GLY A C 1
ATOM 731 O O . GLY A 1 98 ? 10.000 9.467 -6.006 1.00 96.88 98 GLY A O 1
ATOM 732 N N . ASP A 1 99 ? 9.445 11.425 -6.975 1.00 98.12 99 ASP A N 1
ATOM 733 C CA . ASP A 1 99 ? 8.101 11.023 -7.403 1.00 98.12 99 ASP A CA 1
ATOM 734 C C . ASP A 1 99 ? 8.147 9.939 -8.490 1.00 98.12 99 ASP A C 1
ATOM 736 O O . ASP A 1 99 ? 9.124 9.849 -9.244 1.00 98.12 99 ASP A O 1
ATOM 740 N N . ASN A 1 100 ? 7.053 9.187 -8.634 1.00 97.50 100 ASN A N 1
ATOM 741 C CA . ASN A 1 100 ? 6.891 8.107 -9.617 1.00 97.50 100 ASN A CA 1
ATOM 742 C C . ASN A 1 100 ? 7.955 7.009 -9.467 1.00 97.50 100 ASN A C 1
ATOM 744 O O . ASN A 1 100 ? 8.465 6.463 -10.447 1.00 97.50 100 ASN A O 1
ATOM 748 N N . PHE A 1 101 ? 8.364 6.745 -8.227 1.00 98.44 101 PHE A N 1
ATOM 749 C CA . PHE A 1 101 ? 9.227 5.615 -7.927 1.00 98.44 101 PHE A CA 1
ATOM 750 C C . PHE A 1 101 ? 8.409 4.328 -8.069 1.00 98.44 101 PHE A C 1
ATOM 752 O O . PHE A 1 101 ? 7.286 4.267 -7.585 1.00 98.44 101 PHE A O 1
ATOM 759 N N . THR A 1 102 ? 8.970 3.287 -8.683 1.00 98.56 102 THR A N 1
ATOM 760 C CA . THR A 1 102 ? 8.307 1.975 -8.770 1.00 98.56 102 THR A CA 1
ATOM 761 C C . THR A 1 102 ? 9.204 0.905 -8.156 1.00 98.56 102 THR A C 1
ATOM 763 O O . THR A 1 102 ? 10.365 0.753 -8.549 1.00 98.56 102 THR A O 1
ATOM 766 N N . ALA A 1 103 ? 8.684 0.144 -7.197 1.00 98.44 103 ALA A N 1
ATOM 767 C CA . ALA A 1 103 ? 9.367 -1.000 -6.598 1.00 98.44 103 ALA A CA 1
ATOM 768 C C . ALA A 1 103 ? 8.797 -2.306 -7.170 1.00 98.44 103 ALA A C 1
ATOM 770 O O . ALA A 1 103 ? 7.615 -2.604 -6.999 1.00 98.44 103 ALA A O 1
ATOM 771 N N . GLY A 1 104 ? 9.635 -3.044 -7.904 1.00 97.19 104 GLY A N 1
ATOM 772 C CA . GLY A 1 104 ? 9.232 -4.232 -8.652 1.00 97.19 104 GLY A CA 1
ATOM 773 C C . GLY A 1 104 ? 9.284 -5.546 -7.866 1.00 97.19 104 GLY A C 1
ATOM 774 O O . GLY A 1 104 ? 9.596 -5.610 -6.678 1.00 97.19 104 GLY A O 1
ATOM 775 N N . TRP A 1 105 ? 9.017 -6.637 -8.582 1.00 97.06 105 TRP A N 1
ATOM 776 C CA . TRP A 1 105 ? 8.830 -7.967 -8.007 1.00 97.06 105 TRP A CA 1
ATOM 777 C C . TRP A 1 105 ? 9.992 -8.467 -7.155 1.00 97.06 105 TRP A C 1
ATOM 779 O O . TRP A 1 105 ? 11.147 -8.460 -7.577 1.00 97.06 105 TRP A O 1
ATOM 789 N N . ALA A 1 106 ? 9.665 -9.019 -5.988 1.00 96.38 106 ALA A N 1
ATOM 790 C CA . ALA A 1 106 ? 10.623 -9.546 -5.023 1.00 96.38 106 ALA A CA 1
ATOM 791 C C . ALA A 1 106 ? 11.690 -8.521 -4.597 1.00 96.38 106 ALA A C 1
ATOM 793 O O . ALA A 1 106 ? 12.782 -8.918 -4.197 1.00 96.38 106 ALA A O 1
ATOM 794 N N . SER A 1 107 ? 11.411 -7.223 -4.742 1.00 97.62 107 SER A N 1
ATOM 795 C CA . SER A 1 107 ? 12.240 -6.166 -4.176 1.00 97.62 107 SER A CA 1
ATOM 796 C C . SER A 1 107 ? 11.830 -5.871 -2.728 1.00 97.62 107 SER A C 1
ATOM 798 O O . SER A 1 107 ? 10.726 -6.225 -2.303 1.00 97.62 107 SER A O 1
ATOM 800 N N . ASP A 1 108 ? 12.721 -5.226 -1.978 1.00 98.25 108 ASP A N 1
ATOM 801 C CA . ASP A 1 108 ? 12.490 -4.822 -0.591 1.00 98.25 108 ASP A CA 1
ATOM 802 C C . ASP A 1 108 ? 12.807 -3.332 -0.421 1.00 98.25 108 ASP A C 1
ATOM 804 O O . ASP A 1 108 ? 13.941 -2.890 -0.637 1.00 98.25 108 ASP A O 1
ATOM 808 N N . LEU A 1 109 ? 11.831 -2.541 0.016 1.00 98.38 109 LEU A N 1
ATOM 809 C CA . LEU A 1 109 ? 12.030 -1.133 0.355 1.00 98.38 109 LEU A CA 1
ATOM 810 C C . LEU A 1 109 ? 11.815 -0.916 1.850 1.00 98.38 109 LEU A C 1
ATOM 812 O O . LEU A 1 109 ? 10.740 -1.176 2.375 1.00 98.38 109 LEU A O 1
ATOM 816 N N . THR A 1 110 ? 12.808 -0.359 2.538 1.00 98.50 110 THR A N 1
ATOM 817 C CA . THR A 1 110 ? 12.659 0.099 3.925 1.00 98.50 110 THR A CA 1
ATOM 818 C C . THR A 1 110 ? 12.822 1.610 3.999 1.00 98.50 110 THR A C 1
ATOM 820 O O . THR A 1 110 ? 13.893 2.135 3.699 1.00 98.50 110 THR A O 1
ATOM 823 N N . VAL A 1 111 ? 11.800 2.317 4.471 1.00 98.44 111 VAL A N 1
ATOM 824 C CA . VAL A 1 111 ? 11.867 3.745 4.795 1.00 98.44 111 VAL A CA 1
ATOM 825 C C . VAL A 1 111 ? 12.066 3.874 6.307 1.00 98.44 111 VAL A C 1
ATOM 827 O O . VAL A 1 111 ? 11.157 3.632 7.097 1.00 98.44 111 VAL A O 1
ATOM 830 N N . ALA A 1 112 ? 13.299 4.178 6.714 1.00 97.94 112 ALA A N 1
ATOM 831 C CA . ALA A 1 112 ? 13.744 4.245 8.110 1.00 97.94 112 ALA A CA 1
ATOM 832 C C . ALA A 1 112 ? 13.923 5.695 8.604 1.00 97.94 112 ALA A C 1
ATOM 834 O O . ALA A 1 112 ? 14.659 5.940 9.559 1.00 97.94 112 ALA A O 1
ATOM 835 N N . GLY A 1 113 ? 13.317 6.664 7.912 1.00 97.12 113 GLY A N 1
ATOM 836 C CA . GLY A 1 113 ? 13.456 8.099 8.181 1.00 97.12 113 GLY A CA 1
ATOM 837 C C . GLY A 1 113 ? 13.709 8.958 6.939 1.00 97.12 113 GLY A C 1
ATOM 838 O O . GLY A 1 113 ? 13.730 10.184 7.044 1.00 97.12 113 GLY A O 1
ATOM 839 N N . GLY A 1 114 ? 13.942 8.340 5.776 1.00 97.69 114 GLY A N 1
ATOM 840 C CA . GLY A 1 114 ? 14.011 9.034 4.487 1.00 97.69 114 GLY A CA 1
A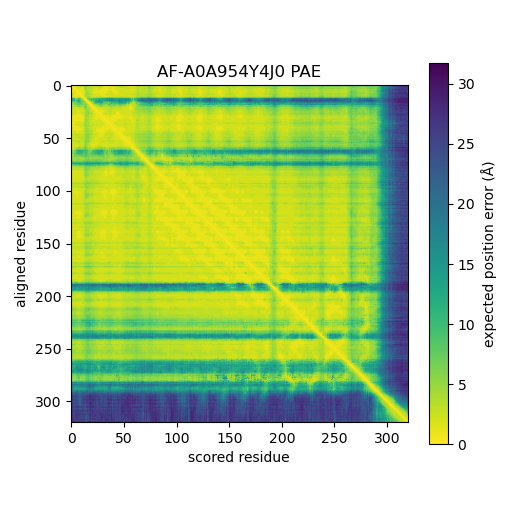TOM 841 C C . GLY A 1 114 ? 12.634 9.376 3.910 1.00 97.69 114 GLY A C 1
ATOM 842 O O . GLY A 1 114 ? 11.630 9.338 4.621 1.00 97.69 114 GLY A O 1
ATOM 843 N N . SER A 1 115 ? 12.580 9.691 2.613 1.00 98.19 115 SER A N 1
ATOM 844 C CA . SER A 1 115 ? 11.303 9.884 1.919 1.00 98.19 115 SER A CA 1
ATOM 845 C C . SER A 1 115 ? 11.212 9.227 0.544 1.00 98.19 115 SER A C 1
ATOM 847 O O . SER A 1 115 ? 12.200 9.099 -0.182 1.00 98.19 115 SER A O 1
ATOM 849 N N . VAL A 1 116 ? 10.000 8.816 0.198 1.00 98.62 116 VAL A N 1
ATOM 850 C CA . VAL A 1 116 ? 9.577 8.480 -1.164 1.00 98.62 116 VAL A CA 1
ATOM 851 C C . VAL A 1 116 ? 8.628 9.588 -1.618 1.00 98.62 116 VAL A C 1
ATOM 853 O O . VAL A 1 116 ? 7.816 10.053 -0.814 1.00 98.62 116 VAL A O 1
ATOM 856 N N . GLY A 1 117 ? 8.755 10.039 -2.865 1.00 98.50 117 GLY A N 1
ATOM 857 C CA . GLY A 1 117 ? 7.883 11.061 -3.445 1.00 98.50 117 GLY A CA 1
ATOM 858 C C . GLY A 1 117 ? 6.428 10.614 -3.632 1.00 98.50 117 GLY A C 1
ATOM 859 O O . GLY A 1 117 ? 5.999 9.591 -3.099 1.00 98.50 117 GLY A O 1
ATOM 860 N N . GLN A 1 118 ? 5.672 11.413 -4.382 1.00 98.44 118 GLN A N 1
ATOM 861 C CA . GLN A 1 118 ? 4.289 11.115 -4.780 1.00 98.44 118 GLN A CA 1
ATOM 862 C C . GLN A 1 118 ? 4.232 9.992 -5.826 1.00 98.44 118 GLN A C 1
ATOM 864 O O . GLN A 1 118 ? 5.231 9.741 -6.511 1.00 98.44 118 GLN A O 1
ATOM 869 N N . ASN A 1 119 ? 3.061 9.373 -5.997 1.00 97.75 119 ASN A N 1
ATOM 870 C CA . ASN A 1 119 ? 2.822 8.333 -7.005 1.00 97.75 119 ASN A CA 1
ATOM 871 C C . ASN A 1 119 ? 3.785 7.143 -6.841 1.00 97.75 119 ASN A C 1
ATOM 873 O O . ASN A 1 119 ? 4.487 6.753 -7.778 1.00 97.75 119 ASN A O 1
ATOM 877 N N . PHE A 1 120 ? 3.930 6.642 -5.612 1.00 98.69 120 PHE A N 1
ATOM 878 C CA . PHE A 1 120 ? 4.776 5.478 -5.356 1.00 98.69 120 PHE A CA 1
ATOM 879 C C . PHE A 1 120 ? 4.019 4.193 -5.685 1.00 98.69 120 PHE A C 1
ATOM 881 O O . PHE A 1 120 ? 3.071 3.847 -4.989 1.00 98.69 120 PHE A O 1
ATOM 888 N N . GLU A 1 121 ? 4.512 3.443 -6.669 1.00 98.75 121 GLU A N 1
ATOM 889 C CA . GLU A 1 121 ? 3.936 2.161 -7.074 1.00 98.75 121 GLU A CA 1
ATOM 890 C C . GLU A 1 121 ? 4.734 0.986 -6.494 1.00 98.75 121 GLU A C 1
ATOM 892 O O . GLU A 1 121 ? 5.924 0.790 -6.774 1.00 98.75 121 GLU A O 1
ATOM 897 N N . ALA A 1 122 ? 4.063 0.143 -5.718 1.00 98.69 122 ALA A N 1
ATOM 898 C CA . ALA A 1 122 ? 4.617 -1.084 -5.167 1.00 98.69 122 ALA A CA 1
ATOM 899 C C . ALA A 1 122 ? 3.974 -2.292 -5.858 1.00 98.69 122 ALA A C 1
ATOM 901 O O . ALA A 1 122 ? 2.817 -2.596 -5.581 1.00 98.69 122 ALA A O 1
ATOM 902 N N . VAL A 1 123 ? 4.710 -3.051 -6.684 1.00 98.56 123 VAL A N 1
ATOM 903 C CA . VAL A 1 123 ? 4.196 -4.257 -7.371 1.00 98.56 123 VAL A CA 1
ATOM 904 C C . VAL A 1 123 ? 5.020 -5.508 -7.059 1.00 98.56 123 VAL A C 1
ATOM 906 O O . VAL A 1 123 ? 6.215 -5.581 -7.345 1.00 98.56 123 VAL A O 1
ATOM 909 N N . GLY A 1 124 ? 4.376 -6.522 -6.474 1.00 98.06 124 GLY A N 1
ATOM 910 C CA . GLY A 1 124 ? 5.035 -7.755 -6.049 1.00 98.06 124 GLY A CA 1
ATOM 911 C C . GLY A 1 124 ? 6.191 -7.552 -5.067 1.00 98.06 124 GLY A C 1
ATOM 912 O O . GLY A 1 124 ? 7.115 -8.367 -5.048 1.00 98.06 124 GLY A O 1
ATOM 913 N N . THR A 1 125 ? 6.190 -6.447 -4.323 1.00 98.06 125 THR A N 1
ATOM 914 C CA . THR A 1 125 ? 7.310 -5.987 -3.492 1.00 98.06 125 THR A CA 1
ATOM 915 C C . THR A 1 125 ? 6.932 -5.986 -2.015 1.00 98.06 125 THR A C 1
ATOM 917 O O . THR A 1 125 ? 5.757 -5.864 -1.662 1.00 98.06 125 THR A O 1
ATOM 920 N N . HIS A 1 126 ? 7.934 -6.055 -1.139 1.00 98.56 126 HIS A N 1
ATOM 921 C CA . HIS A 1 126 ? 7.748 -5.784 0.284 1.00 98.56 126 HIS A CA 1
ATOM 922 C C . HIS A 1 126 ? 8.196 -4.359 0.610 1.00 98.56 126 HIS A C 1
ATOM 924 O O . HIS A 1 126 ? 9.304 -3.950 0.258 1.00 98.56 126 HIS A O 1
ATOM 930 N N . VAL A 1 127 ? 7.328 -3.582 1.254 1.00 98.69 127 VAL A N 1
ATOM 931 C CA . VAL A 1 127 ? 7.627 -2.222 1.710 1.00 98.69 127 VAL A CA 1
ATOM 932 C C . VAL A 1 127 ? 7.448 -2.148 3.218 1.00 98.69 127 VAL A C 1
ATOM 934 O O . VAL A 1 127 ? 6.405 -2.518 3.744 1.00 98.69 127 VAL A O 1
ATOM 937 N N . THR A 1 128 ? 8.439 -1.607 3.919 1.00 98.56 128 THR A N 1
ATOM 938 C CA . THR A 1 128 ? 8.360 -1.282 5.345 1.00 98.56 128 THR A CA 1
ATOM 939 C C . THR A 1 128 ? 8.525 0.221 5.547 1.00 98.56 128 THR A C 1
ATOM 941 O O . THR A 1 128 ? 9.601 0.767 5.297 1.00 98.56 128 THR A O 1
ATOM 944 N N . LEU A 1 129 ? 7.491 0.884 6.059 1.00 98.50 129 LEU A N 1
ATOM 945 C CA . LEU A 1 129 ? 7.540 2.262 6.541 1.00 98.50 129 LEU A CA 1
ATOM 946 C C . LEU A 1 129 ? 7.704 2.251 8.067 1.00 98.50 129 LEU A C 1
ATOM 948 O O . LEU A 1 129 ? 6.745 2.076 8.823 1.00 98.50 129 LEU A O 1
ATOM 952 N N . ALA A 1 130 ? 8.951 2.393 8.517 1.00 98.06 130 ALA A N 1
ATOM 953 C CA . ALA A 1 130 ? 9.301 2.438 9.936 1.00 98.06 130 ALA A CA 1
ATOM 954 C C . ALA A 1 130 ? 9.346 3.873 10.476 1.00 98.06 130 ALA A C 1
ATOM 956 O O . ALA A 1 130 ? 8.957 4.117 11.615 1.00 98.06 130 ALA A O 1
ATOM 957 N N . ASP A 1 131 ? 9.813 4.817 9.659 1.00 97.56 131 ASP A N 1
ATOM 958 C CA . ASP A 1 131 ? 9.820 6.255 9.940 1.00 97.56 131 ASP A CA 1
ATOM 959 C C . ASP A 1 131 ? 9.963 7.038 8.621 1.00 97.56 131 ASP A C 1
ATOM 961 O O . ASP A 1 131 ? 10.223 6.450 7.571 1.00 97.56 131 ASP A O 1
ATOM 965 N N . GLY A 1 132 ? 9.852 8.364 8.659 1.00 98.00 132 GLY A N 1
ATOM 966 C CA . GLY A 1 132 ? 9.944 9.221 7.478 1.00 98.00 132 GLY A CA 1
ATOM 967 C C . GLY A 1 132 ? 8.602 9.365 6.768 1.00 98.00 132 GLY A C 1
ATOM 968 O O . GLY A 1 132 ? 7.556 9.405 7.422 1.00 98.00 132 GLY A O 1
ATOM 969 N N . SER A 1 133 ? 8.620 9.482 5.438 1.00 98.31 133 SER A N 1
ATOM 970 C CA . SER A 1 133 ? 7.390 9.724 4.679 1.00 98.31 133 SER A CA 1
ATOM 971 C C . SER A 1 133 ? 7.329 9.044 3.316 1.00 98.31 133 SER A C 1
ATOM 973 O O . SER A 1 133 ? 8.331 8.943 2.612 1.00 98.31 133 SER A O 1
ATOM 975 N N . ILE A 1 134 ? 6.123 8.668 2.911 1.00 98.62 134 ILE A N 1
ATOM 976 C CA . ILE A 1 134 ? 5.764 8.409 1.515 1.00 98.62 134 ILE A CA 1
ATOM 977 C C . ILE A 1 134 ? 4.778 9.505 1.101 1.00 98.62 134 ILE A C 1
ATOM 979 O O . ILE A 1 134 ? 3.984 9.956 1.932 1.00 98.62 134 ILE A O 1
ATOM 983 N N . GLY A 1 135 ? 4.885 9.984 -0.137 1.00 98.25 135 GLY A N 1
ATOM 984 C CA . GLY A 1 135 ? 4.026 11.035 -0.670 1.00 98.25 135 GLY A CA 1
ATOM 985 C C . GLY A 1 135 ? 2.551 10.642 -0.785 1.00 98.25 135 GLY A C 1
ATOM 986 O O . GLY A 1 135 ? 2.085 9.655 -0.218 1.00 98.25 135 GLY A O 1
ATOM 987 N N . GLU A 1 136 ? 1.816 11.488 -1.495 1.00 97.75 136 GLU A N 1
ATOM 988 C CA . GLU A 1 136 ? 0.422 11.250 -1.880 1.00 97.75 136 GLU A CA 1
ATOM 989 C C . GLU A 1 136 ? 0.340 10.211 -3.007 1.00 97.75 136 GLU A C 1
ATOM 991 O O . GLU A 1 136 ? 1.329 10.003 -3.719 1.00 97.75 136 GLU A O 1
ATOM 996 N N . ASP A 1 137 ? -0.841 9.612 -3.159 1.00 97.25 137 ASP A N 1
ATOM 997 C CA . ASP A 1 137 ? -1.192 8.670 -4.226 1.00 97.25 137 ASP A CA 1
ATOM 998 C C . ASP A 1 137 ? -0.236 7.462 -4.239 1.00 97.25 137 ASP A C 1
ATOM 1000 O O . ASP A 1 137 ? 0.559 7.269 -5.151 1.00 97.25 137 ASP A O 1
ATOM 1004 N N . MET A 1 138 ? -0.200 6.702 -3.142 1.00 98.25 138 MET A N 1
ATOM 1005 C CA . MET A 1 138 ? 0.612 5.483 -3.070 1.00 98.25 138 MET A CA 1
ATOM 1006 C C . MET A 1 138 ? -0.228 4.277 -3.477 1.00 98.25 138 MET A C 1
ATOM 1008 O O . MET A 1 138 ? -1.205 3.965 -2.796 1.00 98.25 138 MET A O 1
ATOM 1012 N N . ASP A 1 139 ? 0.260 3.514 -4.451 1.00 98.69 139 ASP A N 1
ATOM 1013 C CA . ASP A 1 139 ? -0.430 2.347 -4.991 1.00 98.69 139 ASP A CA 1
ATOM 1014 C C . ASP A 1 139 ? 0.247 1.047 -4.549 1.00 98.69 139 ASP A C 1
ATOM 1016 O O . ASP A 1 139 ? 1.368 0.697 -4.939 1.00 98.69 139 ASP A O 1
ATOM 1020 N N . VAL A 1 140 ? -0.452 0.285 -3.709 1.00 98.62 140 VAL A N 1
ATOM 1021 C CA . VAL A 1 140 ? -0.032 -1.049 -3.274 1.00 98.62 140 VAL A CA 1
ATOM 1022 C C . VAL A 1 140 ? -0.674 -2.072 -4.199 1.00 98.62 140 VAL A C 1
ATOM 1024 O O . VAL A 1 140 ? -1.788 -2.542 -3.958 1.00 98.62 140 VAL A O 1
ATOM 1027 N N . LEU A 1 141 ? 0.039 -2.397 -5.275 1.00 98.56 141 LEU A N 1
ATOM 1028 C CA . LEU A 1 141 ? -0.406 -3.249 -6.375 1.00 98.56 141 LEU A CA 1
ATOM 1029 C C . LEU A 1 141 ? -0.298 -4.747 -6.066 1.00 98.56 141 LEU A C 1
ATOM 1031 O O . LEU A 1 141 ? 0.158 -5.181 -5.006 1.00 98.56 141 LEU A O 1
ATOM 1035 N N . PHE A 1 142 ? -0.762 -5.553 -7.021 1.00 97.94 142 PHE A N 1
ATOM 1036 C CA . PHE A 1 142 ? -0.886 -7.002 -6.901 1.00 97.94 142 PHE A CA 1
ATOM 1037 C C . PHE A 1 142 ? 0.382 -7.671 -6.349 1.00 97.94 142 PHE A C 1
ATOM 1039 O O . PHE A 1 142 ? 1.491 -7.456 -6.842 1.00 97.94 142 PHE A O 1
ATOM 1046 N N . GLY A 1 143 ? 0.198 -8.526 -5.338 1.00 97.12 143 GLY A N 1
ATOM 1047 C CA . GLY A 1 143 ? 1.272 -9.299 -4.715 1.00 97.12 143 GLY A CA 1
ATOM 1048 C C . GLY A 1 143 ? 2.189 -8.497 -3.790 1.00 97.12 143 GLY A C 1
ATOM 1049 O O . GLY A 1 143 ? 3.137 -9.075 -3.262 1.00 97.12 143 GLY A O 1
ATOM 1050 N N . SER A 1 144 ? 1.939 -7.200 -3.593 1.00 98.50 144 SER A N 1
ATOM 1051 C CA . SER A 1 144 ? 2.713 -6.375 -2.668 1.00 98.50 144 SER A CA 1
ATOM 1052 C C . SER A 1 144 ? 2.202 -6.455 -1.239 1.00 98.50 144 SER A C 1
ATOM 1054 O O . SER A 1 144 ? 1.007 -6.635 -0.983 1.00 98.50 144 SER A O 1
ATOM 1056 N N . VAL A 1 145 ? 3.129 -6.253 -0.306 1.00 98.50 145 VAL A N 1
ATOM 1057 C CA . VAL A 1 145 ? 2.849 -6.101 1.121 1.00 98.50 145 VAL A CA 1
ATOM 1058 C C . VAL A 1 145 ? 3.441 -4.779 1.592 1.00 98.50 145 VAL A C 1
ATOM 1060 O O . VAL A 1 145 ? 4.635 -4.537 1.408 1.00 98.50 145 VAL A O 1
ATOM 1063 N N . LEU A 1 146 ? 2.614 -3.936 2.204 1.00 98.44 146 LEU A N 1
ATOM 1064 C CA . LEU A 1 146 ? 3.032 -2.699 2.859 1.00 98.44 146 LEU A CA 1
ATOM 1065 C C . LEU A 1 146 ? 2.861 -2.835 4.373 1.00 98.44 146 LEU A C 1
ATOM 1067 O O . LEU A 1 146 ? 1.738 -2.964 4.850 1.00 98.44 146 LEU A O 1
ATOM 1071 N N . ASP A 1 147 ? 3.956 -2.723 5.118 1.00 98.19 147 ASP A N 1
ATOM 1072 C CA . ASP A 1 147 ? 3.960 -2.678 6.579 1.00 98.19 147 ASP A CA 1
ATOM 1073 C C . ASP A 1 147 ? 4.253 -1.263 7.080 1.00 98.19 147 ASP A C 1
ATOM 1075 O O . ASP A 1 147 ? 5.337 -0.717 6.865 1.00 98.19 147 ASP A O 1
ATOM 1079 N N . ILE A 1 148 ? 3.301 -0.683 7.805 1.00 97.75 148 ILE A N 1
ATOM 1080 C CA . ILE A 1 148 ? 3.403 0.641 8.414 1.00 97.75 148 ILE A CA 1
ATOM 1081 C C . ILE A 1 148 ? 3.534 0.471 9.924 1.00 97.75 148 ILE A C 1
ATOM 1083 O O . ILE A 1 148 ? 2.587 0.105 10.621 1.00 97.75 148 ILE A O 1
ATOM 1087 N N . THR A 1 149 ? 4.725 0.756 10.443 1.00 97.25 149 THR A N 1
ATOM 1088 C CA . THR A 1 149 ? 5.022 0.724 11.887 1.00 97.25 149 THR A CA 1
ATOM 1089 C C . THR A 1 149 ? 5.312 2.116 12.454 1.00 97.25 149 THR A C 1
ATOM 1091 O O . THR A 1 149 ? 5.292 2.305 13.669 1.00 97.25 149 THR A O 1
ATOM 1094 N N . GLY A 1 150 ? 5.510 3.107 11.581 1.00 96.69 150 GLY A N 1
ATOM 1095 C CA . GLY A 1 150 ? 5.719 4.512 11.914 1.00 96.69 150 GLY A CA 1
ATOM 1096 C C . GLY A 1 150 ? 5.590 5.402 10.675 1.00 96.69 150 GLY A C 1
ATOM 1097 O O . GLY A 1 150 ? 4.958 5.015 9.696 1.00 96.69 150 GLY A O 1
ATOM 1098 N N . GLY A 1 151 ? 6.171 6.602 10.718 1.00 97.44 151 GLY A N 1
ATOM 1099 C CA . GLY A 1 151 ? 6.188 7.533 9.583 1.00 97.44 151 GLY A CA 1
ATOM 1100 C C . GLY A 1 151 ? 4.821 8.112 9.198 1.00 97.44 151 GLY A C 1
ATOM 1101 O O . GLY A 1 151 ? 3.867 8.121 9.982 1.00 97.44 151 GLY A O 1
ATOM 1102 N N . THR A 1 152 ? 4.738 8.666 7.991 1.00 97.25 152 THR A N 1
ATOM 1103 C CA . THR A 1 152 ? 3.515 9.266 7.437 1.00 97.25 152 THR A CA 1
ATOM 1104 C C . THR A 1 152 ? 3.354 8.903 5.966 1.00 97.25 152 THR A C 1
ATOM 1106 O O . THR A 1 152 ? 4.320 8.965 5.209 1.00 97.25 152 THR A O 1
ATOM 1109 N N . ILE A 1 153 ? 2.136 8.561 5.560 1.00 97.56 153 ILE A N 1
ATOM 1110 C CA . ILE A 1 153 ? 1.742 8.487 4.150 1.00 97.56 153 ILE A CA 1
ATOM 1111 C C . ILE A 1 153 ? 0.836 9.681 3.849 1.00 97.56 153 ILE A C 1
ATOM 1113 O O . ILE A 1 153 ? 0.051 10.104 4.708 1.00 97.56 153 ILE A O 1
ATOM 1117 N N . GLY A 1 154 ? 0.990 10.252 2.656 1.00 96.06 154 GLY A N 1
ATOM 1118 C CA . GLY A 1 154 ? 0.113 11.299 2.151 1.00 96.06 154 GLY A CA 1
ATOM 1119 C C . GLY A 1 154 ? -1.345 10.852 2.004 1.00 96.06 154 GLY A C 1
ATOM 1120 O O . GLY A 1 154 ? -1.759 9.776 2.442 1.00 96.06 154 GLY A O 1
ATOM 1121 N N . ASP A 1 155 ? -2.147 11.724 1.405 1.00 94.06 155 ASP A N 1
ATOM 1122 C CA . ASP A 1 155 ? -3.502 11.371 0.985 1.00 94.06 155 ASP A CA 1
ATOM 1123 C C . ASP A 1 155 ? -3.455 10.347 -0.163 1.00 94.06 155 ASP A C 1
ATOM 1125 O O . ASP A 1 155 ? -2.504 10.343 -0.938 1.00 94.06 155 ASP A O 1
ATOM 1129 N N . GLY A 1 156 ? -4.473 9.486 -0.265 1.00 93.94 156 GLY A N 1
ATOM 1130 C CA . GLY A 1 156 ? -4.595 8.546 -1.388 1.00 93.94 156 GLY A CA 1
ATOM 1131 C C . GLY A 1 156 ? -3.745 7.277 -1.267 1.00 93.94 156 GLY A C 1
ATOM 1132 O O . GLY A 1 156 ? -3.090 6.892 -2.223 1.00 93.94 156 GLY A O 1
ATOM 1133 N N . LEU A 1 157 ? -3.720 6.608 -0.106 1.00 97.81 157 LEU A N 1
ATOM 1134 C CA . LEU A 1 157 ? -3.179 5.244 -0.052 1.00 97.81 157 LEU A CA 1
ATOM 1135 C C . LEU A 1 157 ? -4.188 4.267 -0.669 1.00 97.81 157 LEU A C 1
ATOM 1137 O O . LEU A 1 157 ? -5.262 4.055 -0.098 1.00 97.81 157 LEU A O 1
ATOM 1141 N N . GLU A 1 158 ? -3.826 3.632 -1.777 1.00 98.25 158 GLU A N 1
ATOM 1142 C CA . GLU A 1 158 ? -4.678 2.689 -2.496 1.00 98.25 158 GLU A CA 1
ATOM 1143 C C . GLU A 1 158 ? -4.149 1.253 -2.358 1.00 98.25 158 GLU A C 1
ATOM 1145 O O . GLU A 1 158 ? -3.038 0.912 -2.759 1.00 98.25 158 GLU A O 1
ATOM 1150 N N . ALA A 1 159 ? -4.959 0.370 -1.774 1.00 98.19 159 ALA A N 1
ATOM 1151 C CA . ALA A 1 159 ? -4.678 -1.058 -1.713 1.00 98.19 159 ALA A CA 1
ATOM 1152 C C . ALA A 1 159 ? -5.405 -1.754 -2.867 1.00 98.19 159 ALA A C 1
ATOM 1154 O O . ALA A 1 159 ? -6.628 -1.892 -2.851 1.00 98.19 159 ALA A O 1
ATOM 1155 N N . HIS A 1 160 ? -4.658 -2.188 -3.877 1.00 97.50 160 HIS A N 1
ATOM 1156 C CA . HIS A 1 160 ? -5.198 -2.866 -5.051 1.00 97.50 160 HIS A CA 1
ATOM 1157 C C . HIS A 1 160 ? -5.392 -4.370 -4.855 1.00 97.50 160 HIS A C 1
ATOM 1159 O O . HIS A 1 160 ? -4.954 -4.990 -3.884 1.00 97.50 160 HIS A O 1
ATOM 1165 N N . ARG A 1 161 ? -6.068 -4.986 -5.823 1.00 95.06 161 ARG A N 1
ATOM 1166 C CA . ARG A 1 161 ? -6.370 -6.414 -5.828 1.00 95.06 161 ARG A CA 1
ATOM 1167 C C . ARG A 1 161 ? -5.150 -7.276 -5.526 1.00 95.06 161 ARG A C 1
ATOM 1169 O O . ARG A 1 161 ? -4.130 -7.183 -6.202 1.00 95.06 161 ARG A O 1
ATOM 1176 N N . GLY A 1 162 ? -5.300 -8.186 -4.565 1.00 95.50 162 GLY A N 1
ATOM 1177 C CA . GLY A 1 162 ? -4.252 -9.133 -4.193 1.00 95.50 162 GLY A CA 1
ATOM 1178 C C . GLY A 1 162 ? -3.082 -8.509 -3.432 1.00 95.50 162 GLY A C 1
ATOM 1179 O O . GLY A 1 162 ? -2.065 -9.180 -3.267 1.00 95.50 162 GLY A O 1
ATOM 1180 N N . SER A 1 163 ? -3.196 -7.255 -2.989 1.00 97.88 163 SER A N 1
ATOM 1181 C CA . SER A 1 163 ? -2.227 -6.630 -2.095 1.00 97.88 163 SER A CA 1
ATOM 1182 C C . SER A 1 163 ? -2.666 -6.698 -0.635 1.00 97.88 163 SER A C 1
ATOM 1184 O O . SER A 1 163 ? -3.824 -6.996 -0.311 1.00 97.88 163 SER A O 1
ATOM 1186 N N . THR A 1 164 ? -1.715 -6.474 0.270 1.00 98.12 164 THR A N 1
ATOM 1187 C CA . THR A 1 164 ? -1.977 -6.389 1.709 1.00 98.12 164 THR A CA 1
ATOM 1188 C C . THR A 1 164 ? -1.324 -5.154 2.311 1.00 98.12 164 THR A C 1
ATOM 1190 O O . THR A 1 164 ? -0.133 -4.919 2.118 1.00 98.12 164 THR A O 1
ATOM 1193 N N . VAL A 1 165 ? -2.093 -4.392 3.085 1.00 98.06 165 VAL A N 1
ATOM 1194 C CA . VAL A 1 165 ? -1.606 -3.251 3.864 1.00 98.06 165 VAL A CA 1
ATOM 1195 C C . VAL A 1 165 ? -1.778 -3.551 5.347 1.00 98.06 165 VAL A C 1
ATOM 1197 O O . VAL A 1 165 ? -2.891 -3.804 5.802 1.00 98.06 165 VAL A O 1
ATOM 1200 N N . ASN A 1 166 ? -0.691 -3.496 6.110 1.00 97.25 166 ASN A N 1
ATOM 1201 C CA . ASN A 1 166 ? -0.676 -3.701 7.553 1.00 97.25 166 ASN A CA 1
ATOM 1202 C C . ASN A 1 166 ? -0.294 -2.400 8.257 1.00 97.25 166 ASN A C 1
ATOM 1204 O O . ASN A 1 166 ? 0.774 -1.844 8.017 1.00 97.25 166 ASN A O 1
ATOM 1208 N N . ILE A 1 167 ? -1.151 -1.924 9.154 1.00 96.75 167 ILE A N 1
ATOM 1209 C CA . ILE A 1 167 ? -0.988 -0.655 9.860 1.00 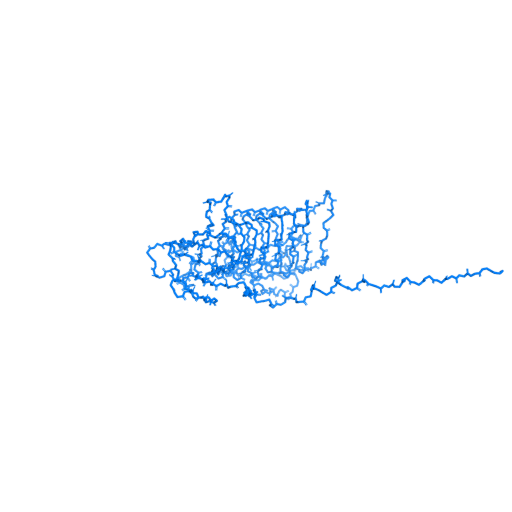96.75 167 ILE A CA 1
ATOM 1210 C C . ILE A 1 167 ? -0.938 -0.932 11.359 1.00 96.75 167 ILE A C 1
ATOM 1212 O O . ILE A 1 167 ? -1.961 -1.139 12.015 1.00 96.75 167 ILE A O 1
ATOM 1216 N N . ALA A 1 168 ? 0.276 -0.946 11.900 1.00 96.44 168 ALA A N 1
ATOM 1217 C CA . ALA A 1 168 ? 0.548 -1.110 13.325 1.00 96.44 168 ALA A CA 1
ATOM 1218 C C . ALA A 1 168 ? 0.979 0.201 14.002 1.00 96.44 168 ALA A C 1
ATOM 1220 O O . ALA A 1 168 ? 1.045 0.261 15.227 1.00 96.44 168 ALA A O 1
ATOM 1221 N N . GLY A 1 169 ? 1.274 1.239 13.219 1.00 95.88 169 GLY A N 1
ATOM 1222 C CA . GLY A 1 169 ? 1.701 2.552 13.686 1.00 95.88 169 GLY A CA 1
ATOM 1223 C C . GLY A 1 169 ? 1.619 3.600 12.574 1.00 95.88 169 GLY A C 1
ATOM 1224 O O . GLY A 1 169 ? 1.003 3.372 11.536 1.00 95.88 169 GLY A O 1
ATOM 1225 N N . GLY A 1 170 ? 2.273 4.744 12.782 1.00 95.62 170 GLY A N 1
ATOM 1226 C CA . GLY A 1 170 ? 2.372 5.810 11.778 1.00 95.62 170 GLY A CA 1
ATOM 1227 C C . GLY A 1 170 ? 1.109 6.655 11.624 1.00 95.62 170 GLY A C 1
ATOM 1228 O O . GLY A 1 170 ? 0.213 6.614 12.467 1.00 95.62 170 GLY A O 1
ATOM 1229 N N . THR A 1 171 ? 1.079 7.475 10.571 1.00 95.38 171 THR A N 1
ATOM 1230 C CA . THR A 1 171 ? -0.075 8.308 10.202 1.00 95.38 171 THR A CA 1
ATOM 1231 C C . THR A 1 171 ? -0.495 8.066 8.760 1.00 95.38 171 THR A C 1
ATOM 1233 O O . THR A 1 171 ? 0.309 8.241 7.845 1.00 95.38 171 THR A O 1
ATOM 1236 N N . VAL A 1 172 ? -1.768 7.715 8.570 1.00 94.94 172 VAL A N 1
ATOM 1237 C CA . VAL A 1 172 ? -2.419 7.580 7.259 1.00 94.94 172 VAL A CA 1
ATOM 1238 C C . VAL A 1 172 ? -3.694 8.419 7.268 1.00 94.94 172 VAL A C 1
ATOM 1240 O O . VAL A 1 172 ? -4.451 8.406 8.243 1.00 94.94 172 VAL A O 1
ATOM 1243 N N . GLN A 1 173 ? -3.915 9.190 6.205 1.00 90.75 173 GLN A N 1
ATOM 1244 C CA . GLN A 1 173 ? -5.037 10.131 6.132 1.00 90.75 173 GLN A CA 1
ATOM 1245 C C . GLN A 1 173 ? -6.285 9.517 5.489 1.00 90.75 173 GLN A C 1
ATOM 1247 O O . GLN A 1 173 ? -7.393 9.676 6.007 1.00 90.75 173 GLN A O 1
ATOM 1252 N N . GLN A 1 174 ? -6.100 8.786 4.392 1.00 94.44 174 GLN A N 1
ATOM 1253 C CA . GLN A 1 174 ? -7.164 8.119 3.653 1.00 94.44 174 GLN A CA 1
ATOM 1254 C C . GLN A 1 174 ? -6.668 6.770 3.142 1.00 94.44 174 GLN A C 1
ATOM 1256 O O . GLN A 1 174 ? -5.520 6.658 2.719 1.00 94.44 174 GLN A O 1
ATOM 1261 N N . ILE A 1 175 ? -7.549 5.772 3.179 1.00 96.56 175 ILE A N 1
ATOM 1262 C CA . ILE A 1 175 ? -7.305 4.441 2.627 1.00 96.56 175 ILE A CA 1
ATOM 1263 C C . ILE A 1 175 ? -8.424 4.121 1.643 1.00 96.56 175 ILE A C 1
ATOM 1265 O O . ILE A 1 175 ? -9.596 4.162 2.020 1.00 96.56 175 ILE A O 1
ATOM 1269 N N . LEU A 1 176 ? -8.064 3.757 0.418 1.00 96.75 176 LEU A N 1
ATOM 1270 C CA . LEU A 1 176 ? -8.966 3.148 -0.551 1.00 96.75 176 LEU A CA 1
ATOM 1271 C C . LEU A 1 176 ? -8.597 1.670 -0.694 1.00 96.75 176 LEU A C 1
ATOM 1273 O O . LEU A 1 176 ? -7.568 1.329 -1.268 1.00 96.75 176 LEU A O 1
ATOM 1277 N N . ALA A 1 177 ? -9.424 0.777 -0.153 1.00 96.69 177 ALA A N 1
ATOM 1278 C CA . ALA A 1 177 ? -9.247 -0.660 -0.326 1.00 96.69 177 ALA A CA 1
ATOM 1279 C C . ALA A 1 177 ? -10.057 -1.128 -1.538 1.00 96.69 177 ALA A C 1
ATOM 1281 O O . ALA A 1 177 ? -11.271 -1.368 -1.444 1.00 96.69 177 ALA A O 1
ATOM 1282 N N . LYS A 1 178 ? -9.372 -1.266 -2.674 1.00 95.00 178 LYS A N 1
ATOM 1283 C CA . LYS A 1 178 ? -9.962 -1.731 -3.928 1.00 95.00 178 LYS A CA 1
ATOM 1284 C C . LYS A 1 178 ? -10.266 -3.224 -3.895 1.00 95.00 178 LYS A C 1
ATOM 1286 O O . LYS A 1 178 ? -9.819 -3.949 -2.997 1.00 95.00 178 LYS A O 1
ATOM 1291 N N . VAL A 1 179 ? -11.043 -3.684 -4.872 1.00 91.56 179 VAL A N 1
ATOM 1292 C CA . VAL A 1 179 ? -11.511 -5.074 -4.996 1.00 91.56 179 VAL A CA 1
ATOM 1293 C C . VAL A 1 179 ? -10.425 -6.095 -4.649 1.00 91.56 179 VAL A C 1
ATOM 1295 O O . VAL A 1 179 ? -9.381 -6.144 -5.290 1.00 91.56 179 VAL A O 1
ATOM 1298 N N . GLY A 1 180 ? -10.703 -6.989 -3.695 1.00 92.00 180 GLY A N 1
ATOM 1299 C CA . GLY A 1 180 ? -9.834 -8.130 -3.383 1.00 92.00 180 GLY A CA 1
ATOM 1300 C C . GLY A 1 180 ? -8.512 -7.772 -2.696 1.00 92.00 180 GLY A C 1
ATOM 1301 O O . GLY A 1 180 ? -7.615 -8.614 -2.641 1.00 92.00 180 GLY A O 1
ATOM 1302 N N . SER A 1 181 ? -8.364 -6.541 -2.208 1.00 95.81 181 SER A N 1
ATOM 1303 C CA . SER A 1 181 ? -7.281 -6.147 -1.304 1.00 95.81 181 SER A CA 1
ATOM 1304 C C . SER A 1 181 ? -7.609 -6.487 0.154 1.00 95.81 181 SER A C 1
ATOM 1306 O O . SER A 1 181 ? -8.768 -6.726 0.519 1.00 95.81 181 SER A O 1
ATOM 1308 N N . THR A 1 182 ? -6.576 -6.513 0.997 1.00 96.88 182 THR A N 1
ATOM 1309 C CA . THR A 1 182 ? -6.713 -6.684 2.449 1.00 96.88 182 THR A CA 1
ATOM 1310 C C . THR A 1 182 ? -6.033 -5.540 3.191 1.00 96.88 182 THR A C 1
ATOM 1312 O O . THR A 1 182 ? -4.859 -5.260 2.962 1.00 96.88 182 THR A O 1
ATOM 1315 N N . VAL A 1 183 ? -6.750 -4.914 4.124 1.00 97.06 183 VAL A N 1
ATOM 1316 C CA . VAL A 1 183 ? -6.207 -3.901 5.038 1.00 97.06 183 VAL A CA 1
ATOM 1317 C C . VAL A 1 183 ? -6.336 -4.401 6.473 1.00 97.06 183 VAL A C 1
ATOM 1319 O O . VAL A 1 183 ? -7.434 -4.720 6.927 1.00 97.06 183 VAL A O 1
ATOM 1322 N N . ASN A 1 184 ? -5.224 -4.442 7.201 1.00 96.31 184 ASN A N 1
ATOM 1323 C CA . ASN A 1 184 ? -5.146 -4.810 8.611 1.00 96.31 184 ASN A CA 1
ATOM 1324 C C . ASN A 1 184 ? -4.767 -3.584 9.440 1.00 96.31 184 ASN A C 1
ATOM 1326 O O . ASN A 1 184 ? -3.711 -2.999 9.221 1.00 96.31 184 ASN A O 1
ATOM 1330 N N . LEU A 1 185 ? -5.595 -3.213 10.415 1.00 95.94 185 LEU A N 1
ATOM 1331 C CA . LEU A 1 185 ? -5.381 -2.037 11.255 1.00 95.94 185 LEU A CA 1
ATOM 1332 C C . LEU A 1 185 ? -5.343 -2.412 12.737 1.00 95.94 185 LEU A C 1
ATOM 1334 O O . LEU A 1 185 ? -6.364 -2.794 13.310 1.00 95.94 185 LEU A O 1
ATOM 1338 N N . SER A 1 186 ? -4.177 -2.274 13.363 1.00 95.75 186 SER A N 1
ATOM 1339 C CA . SER A 1 186 ? -3.950 -2.591 14.778 1.00 95.75 186 SER A CA 1
ATOM 1340 C C . SER A 1 186 ? -3.303 -1.465 15.583 1.00 95.75 186 SER A C 1
ATOM 1342 O O . SER A 1 186 ? -3.148 -1.622 16.791 1.00 95.75 186 SER A O 1
ATOM 1344 N N . GLY A 1 187 ? -2.922 -0.353 14.955 1.00 95.19 187 GLY A N 1
ATOM 1345 C CA . GLY A 1 187 ? -2.365 0.810 15.646 1.00 95.19 187 GLY A CA 1
ATOM 1346 C C . GLY A 1 187 ? -2.255 2.044 14.756 1.00 95.19 187 GLY A C 1
ATOM 1347 O O . GLY A 1 187 ? -2.797 2.067 13.654 1.00 95.19 187 GLY A O 1
ATOM 1348 N N . GLY A 1 188 ? -1.548 3.063 15.241 1.00 92.50 188 GLY A N 1
ATOM 1349 C CA . GLY A 1 188 ? -1.287 4.314 14.526 1.00 92.50 188 GLY A CA 1
ATOM 1350 C C . GLY A 1 188 ? -2.213 5.466 14.908 1.00 92.50 188 GLY A C 1
ATOM 1351 O O . GLY A 1 188 ? -3.168 5.321 15.674 1.00 92.50 188 GLY A O 1
ATOM 1352 N N . THR A 1 189 ? -1.900 6.647 14.383 1.00 83.50 189 THR A N 1
ATOM 1353 C CA . THR A 1 189 ? -2.706 7.866 14.507 1.00 83.50 189 THR A CA 1
ATOM 1354 C C . THR A 1 189 ? -3.347 8.207 13.173 1.00 83.50 189 THR A C 1
ATOM 1356 O O . THR A 1 189 ? -2.776 7.951 12.119 1.00 83.50 189 THR A O 1
ATOM 1359 N N . HIS A 1 190 ? -4.538 8.800 13.198 1.00 76.75 190 HIS A N 1
ATOM 1360 C CA . HIS A 1 190 ? -5.320 8.988 11.981 1.00 76.75 190 HIS A CA 1
ATOM 1361 C C . HIS A 1 190 ? -5.870 10.408 11.877 1.00 76.75 190 HIS A C 1
ATOM 1363 O O . HIS A 1 190 ? -6.306 10.969 12.882 1.00 76.75 190 HIS A O 1
ATOM 1369 N N . GLY A 1 191 ? -5.858 10.956 10.657 1.00 62.56 191 GLY A N 1
ATOM 1370 C CA . GLY A 1 191 ? -6.325 12.310 10.350 1.00 62.56 191 GLY A CA 1
ATOM 1371 C C . GLY A 1 191 ? -5.233 13.391 10.397 1.00 62.56 191 GLY A C 1
ATOM 1372 O O . GLY A 1 191 ? -4.155 13.190 10.954 1.00 62.56 191 GLY A O 1
ATOM 1373 N N . ARG A 1 192 ? -5.503 14.564 9.796 1.00 62.03 192 ARG A N 1
ATOM 1374 C CA . ARG A 1 192 ? -4.586 15.729 9.825 1.00 62.03 192 ARG A CA 1
ATOM 1375 C C . ARG A 1 192 ? -4.524 16.375 11.208 1.00 62.03 192 ARG A C 1
ATOM 1377 O O . ARG A 1 192 ? -3.554 17.057 11.542 1.00 62.03 192 ARG A O 1
ATOM 1384 N N . THR A 1 193 ? -5.576 16.185 11.998 1.00 65.94 193 THR A N 1
ATOM 1385 C CA . THR A 1 193 ? -5.752 16.715 13.348 1.00 65.94 193 THR A CA 1
ATOM 1386 C C . THR A 1 193 ? -6.394 15.664 14.255 1.00 65.94 193 THR A C 1
ATOM 1388 O O . THR A 1 193 ? -6.970 14.692 13.781 1.00 65.94 193 THR A O 1
ATOM 1391 N N . THR A 1 194 ? -6.356 15.872 15.575 1.00 63.81 194 THR A N 1
ATOM 1392 C CA . THR A 1 194 ? -6.983 14.969 16.563 1.00 63.81 194 THR A CA 1
ATOM 1393 C C . THR A 1 194 ? -8.504 14.832 16.425 1.00 63.81 194 THR A C 1
ATOM 1395 O O . THR A 1 194 ? -9.095 13.960 17.064 1.00 63.81 194 THR A O 1
ATOM 1398 N N . ASP A 1 195 ? -9.136 15.704 15.638 1.00 68.50 195 ASP A N 1
ATOM 1399 C CA . ASP A 1 195 ? -10.580 15.718 15.408 1.00 68.50 195 ASP A CA 1
ATOM 1400 C C . ASP A 1 195 ? -10.974 15.135 14.041 1.00 68.50 195 ASP A C 1
ATOM 1402 O O . ASP A 1 195 ? -12.162 14.900 13.800 1.00 68.50 195 ASP A O 1
ATOM 1406 N N . ASP A 1 196 ? -10.000 14.866 13.167 1.00 85.31 196 ASP A N 1
ATOM 1407 C CA . ASP A 1 196 ? -10.255 14.284 11.856 1.00 85.31 196 ASP A CA 1
ATOM 1408 C C . ASP A 1 196 ? -10.477 12.777 11.964 1.00 85.31 196 ASP A C 1
ATOM 1410 O O . ASP A 1 196 ? -9.872 12.066 12.766 1.00 85.31 196 ASP A O 1
ATOM 1414 N N . TRP A 1 197 ? -11.396 12.285 11.145 1.00 88.94 197 TRP A N 1
ATOM 1415 C CA . TRP A 1 197 ? -11.696 10.866 11.058 1.00 88.94 197 TRP A CA 1
ATOM 1416 C C . TRP A 1 197 ? -10.825 10.243 9.979 1.00 88.94 197 TRP A C 1
ATOM 1418 O O . TRP A 1 197 ? -10.689 10.820 8.900 1.00 88.94 197 TRP A O 1
ATOM 1428 N N . LEU A 1 198 ? -10.319 9.034 10.228 1.00 91.81 198 LEU A N 1
ATOM 1429 C CA . LEU A 1 198 ? -9.789 8.218 9.143 1.00 91.81 198 LEU A CA 1
ATOM 1430 C C . LEU A 1 198 ? -10.912 7.968 8.139 1.00 91.81 198 LEU A C 1
ATOM 1432 O O . LEU A 1 198 ? -11.973 7.452 8.508 1.00 91.81 198 LEU A O 1
ATOM 1436 N N . ARG A 1 199 ? -10.685 8.305 6.874 1.00 93.81 199 ARG A N 1
ATOM 1437 C CA . ARG A 1 199 ? -11.573 7.880 5.799 1.00 93.81 199 ARG A CA 1
ATOM 1438 C C . ARG A 1 199 ? -11.076 6.549 5.250 1.00 93.81 199 ARG A C 1
ATOM 1440 O O . ARG A 1 199 ? -9.932 6.461 4.815 1.00 93.81 199 ARG A O 1
ATOM 1447 N N . ILE A 1 200 ? -11.939 5.539 5.276 1.00 95.38 200 ILE A N 1
ATOM 1448 C CA . ILE A 1 200 ? -11.684 4.257 4.620 1.00 95.38 200 ILE A CA 1
ATOM 1449 C C . ILE A 1 200 ? -12.787 4.033 3.597 1.00 95.38 200 ILE A C 1
ATOM 1451 O O . ILE A 1 200 ? -13.945 3.885 3.978 1.00 95.38 200 ILE A O 1
ATOM 1455 N N . ASP A 1 201 ? -12.443 4.001 2.322 1.00 95.12 201 ASP A N 1
ATOM 1456 C CA . ASP A 1 201 ? -13.356 3.627 1.249 1.00 95.12 201 ASP A CA 1
ATOM 1457 C C . ASP A 1 201 ? -13.092 2.156 0.889 1.00 95.12 201 ASP A C 1
ATOM 1459 O O . ASP A 1 201 ? -11.949 1.753 0.677 1.00 95.12 201 ASP A O 1
ATOM 1463 N N . LEU A 1 202 ? -14.137 1.328 0.896 1.00 94.50 202 LEU A N 1
ATOM 1464 C CA . LEU A 1 202 ? -14.053 -0.097 0.581 1.00 94.50 202 LEU A CA 1
ATOM 1465 C C . LEU A 1 202 ? -14.837 -0.397 -0.694 1.00 94.50 202 LEU A C 1
ATOM 1467 O O . LEU A 1 202 ? -16.046 -0.153 -0.758 1.00 94.50 202 LEU A O 1
ATOM 1471 N N . GLU A 1 203 ? -14.171 -0.992 -1.675 1.00 92.94 203 GLU A N 1
ATOM 1472 C CA . GLU A 1 203 ? -14.807 -1.547 -2.868 1.00 92.94 203 GLU A CA 1
ATOM 1473 C C . GLU A 1 203 ? -15.325 -2.986 -2.647 1.00 92.94 203 GLU A C 1
ATOM 1475 O O . GLU A 1 203 ? -14.899 -3.677 -1.718 1.00 92.94 203 GLU A O 1
ATOM 1480 N N . PRO A 1 204 ? -16.240 -3.484 -3.504 1.00 88.88 204 PRO A N 1
ATOM 1481 C CA . PRO A 1 204 ? -16.689 -4.881 -3.512 1.00 88.88 204 PRO A CA 1
ATOM 1482 C C . PRO A 1 204 ? -15.560 -5.915 -3.359 1.00 88.88 204 PRO A C 1
ATOM 1484 O O . PRO A 1 204 ? -14.567 -5.881 -4.078 1.00 88.88 204 PRO A O 1
ATOM 1487 N N . GLY A 1 205 ? -15.709 -6.864 -2.433 1.00 88.75 205 GLY A N 1
ATOM 1488 C CA . GLY A 1 205 ? -14.741 -7.947 -2.226 1.00 88.75 205 GLY A CA 1
ATOM 1489 C C . GLY A 1 205 ? -13.423 -7.557 -1.539 1.00 88.75 205 GLY A C 1
ATOM 1490 O O . GLY A 1 205 ? -12.586 -8.436 -1.332 1.00 88.75 205 GLY A O 1
ATOM 1491 N N . SER A 1 206 ? -13.204 -6.289 -1.168 1.00 93.50 206 SER A N 1
ATOM 1492 C CA . SER A 1 206 ? -12.101 -5.924 -0.268 1.00 93.50 206 SER A CA 1
ATOM 1493 C C . SER A 1 206 ? -12.410 -6.323 1.179 1.00 93.50 206 SER A C 1
ATOM 1495 O O . SER A 1 20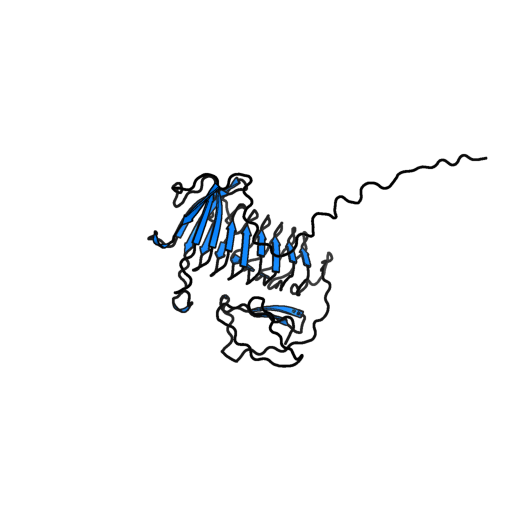6 ? -13.568 -6.553 1.560 1.00 93.50 206 SER A O 1
ATOM 1497 N N . THR A 1 207 ? -11.357 -6.445 1.989 1.00 93.75 207 THR A N 1
ATOM 1498 C CA . THR A 1 207 ? -11.473 -6.819 3.402 1.00 93.75 207 THR A CA 1
ATOM 1499 C C . THR A 1 207 ? -10.749 -5.824 4.295 1.00 93.75 207 THR A C 1
ATOM 1501 O O . THR A 1 207 ? -9.556 -5.577 4.126 1.00 93.75 207 THR A O 1
ATOM 1504 N N . LEU A 1 208 ? -11.464 -5.295 5.288 1.00 95.50 208 LEU A N 1
ATOM 1505 C CA . LEU A 1 208 ? -10.892 -4.502 6.374 1.00 95.50 208 LEU A CA 1
ATOM 1506 C C . LEU A 1 208 ? -10.922 -5.305 7.674 1.00 95.50 208 LEU A C 1
ATOM 1508 O O . LEU A 1 208 ? -11.994 -5.687 8.147 1.00 95.50 208 LEU A O 1
ATOM 1512 N N . HIS A 1 209 ? -9.759 -5.484 8.290 1.00 95.19 209 HIS A N 1
ATOM 1513 C CA . HIS A 1 209 ? -9.620 -6.003 9.642 1.00 95.19 209 HIS A CA 1
ATOM 1514 C C . HIS A 1 209 ? -9.254 -4.876 10.603 1.00 95.19 209 HIS A C 1
ATOM 1516 O O . HIS A 1 209 ? -8.243 -4.203 10.418 1.00 95.19 209 HIS A O 1
ATOM 1522 N N . VAL A 1 210 ? -10.051 -4.693 11.657 1.00 94.88 210 VAL A N 1
ATOM 1523 C CA . VAL A 1 210 ? -9.738 -3.748 12.740 1.00 94.88 210 VAL A CA 1
ATOM 1524 C C . VAL A 1 210 ? -9.508 -4.526 14.024 1.00 94.88 210 VAL A C 1
ATOM 1526 O O . VAL A 1 210 ? -10.384 -5.275 14.463 1.00 94.88 210 VAL A O 1
ATOM 1529 N N . PHE A 1 211 ? -8.343 -4.328 14.630 1.00 94.75 211 PHE A N 1
ATOM 1530 C CA . PHE A 1 211 ? -7.931 -4.966 15.871 1.00 94.75 211 PHE A CA 1
ATOM 1531 C C . PHE A 1 211 ? -7.851 -3.920 16.979 1.00 94.75 211 PHE A C 1
ATOM 1533 O O . PHE A 1 211 ? -7.099 -2.951 16.880 1.00 94.75 211 PHE A O 1
ATOM 1540 N N . GLY A 1 212 ? -8.616 -4.114 18.049 1.00 94.50 212 GLY A N 1
ATOM 1541 C CA . GLY A 1 212 ? -8.657 -3.133 19.126 1.00 94.50 212 GLY A CA 1
ATOM 1542 C C . GLY A 1 212 ? -9.514 -3.548 20.307 1.00 94.50 212 GLY A C 1
ATOM 1543 O O . GLY A 1 212 ? -10.003 -4.672 20.365 1.00 94.50 212 GLY A O 1
ATOM 1544 N N . THR A 1 213 ? -9.713 -2.620 21.237 1.00 94.06 213 THR A N 1
ATOM 1545 C CA . THR A 1 213 ? -10.608 -2.730 22.385 1.00 94.06 213 THR A CA 1
ATOM 1546 C C . THR A 1 213 ? -11.682 -1.649 22.362 1.00 94.06 213 THR A C 1
ATOM 1548 O O . THR A 1 213 ? -11.573 -0.643 21.662 1.00 94.06 213 THR A O 1
ATOM 1551 N N . ASN A 1 214 ? -12.768 -1.874 23.111 1.00 94.19 214 ASN A N 1
ATOM 1552 C CA . ASN A 1 214 ? -13.885 -0.929 23.224 1.00 94.19 214 ASN A CA 1
ATOM 1553 C C . ASN A 1 214 ? -14.436 -0.472 21.860 1.00 94.19 214 ASN A C 1
ATOM 1555 O O . ASN A 1 214 ? -14.816 0.687 21.704 1.00 94.19 214 ASN A O 1
ATOM 1559 N N . LEU A 1 215 ? -14.455 -1.377 20.874 1.00 94.75 215 LEU A N 1
ATOM 1560 C CA . LEU A 1 215 ? -14.928 -1.066 19.531 1.00 94.75 215 LEU A CA 1
ATOM 1561 C C . LEU A 1 215 ? -16.435 -0.785 19.552 1.00 94.75 215 LEU A C 1
ATOM 1563 O O . LEU A 1 215 ? -17.243 -1.560 20.077 1.00 94.75 215 LEU A O 1
ATOM 1567 N N . LEU A 1 216 ? -16.797 0.346 18.965 1.00 95.69 216 LEU A N 1
ATOM 1568 C CA . LEU A 1 216 ? -18.148 0.855 18.833 1.00 95.69 216 LEU A CA 1
ATOM 1569 C C . LEU A 1 216 ? -18.462 1.014 17.347 1.00 95.69 216 LEU A C 1
ATOM 1571 O O . LEU A 1 216 ? -17.633 1.493 16.576 1.00 95.69 216 LEU A O 1
ATOM 1575 N N . VAL A 1 217 ? -19.689 0.683 16.967 1.00 94.06 217 VAL A N 1
ATOM 1576 C CA . VAL A 1 217 ? -20.237 0.921 15.632 1.00 94.06 217 VAL A CA 1
ATOM 1577 C C . VAL A 1 217 ? -21.432 1.857 15.779 1.00 94.06 217 VAL A C 1
ATOM 1579 O O . VAL A 1 217 ? -22.371 1.580 16.524 1.00 94.06 217 VAL A O 1
ATOM 1582 N N . ASP A 1 218 ? -21.359 3.013 15.124 1.00 94.62 218 ASP A N 1
ATOM 1583 C CA . ASP A 1 218 ? -22.277 4.147 15.276 1.00 94.62 218 ASP A CA 1
ATOM 1584 C C . ASP A 1 218 ? -22.497 4.545 16.749 1.00 94.62 218 ASP A C 1
ATOM 1586 O O . ASP A 1 218 ? -23.614 4.816 17.199 1.00 94.62 218 ASP A O 1
ATOM 1590 N N . GLY A 1 219 ? -21.412 4.533 17.528 1.00 95.31 219 GLY A N 1
ATOM 1591 C CA . GLY A 1 219 ? -21.425 4.873 18.953 1.00 95.31 219 GLY A CA 1
ATOM 1592 C C . GLY A 1 219 ? -22.062 3.817 19.863 1.00 95.31 219 GLY A C 1
ATOM 1593 O O . GLY A 1 219 ? -22.285 4.095 21.041 1.00 95.31 219 GLY A O 1
ATOM 1594 N N . ARG A 1 220 ? -22.363 2.616 19.354 1.00 95.75 220 ARG A N 1
ATOM 1595 C CA . ARG A 1 220 ? -22.909 1.499 20.137 1.00 95.75 220 ARG A CA 1
ATOM 1596 C C . ARG A 1 220 ? -21.896 0.360 20.250 1.00 95.75 220 ARG A C 1
ATOM 1598 O O . ARG A 1 220 ? -21.230 0.075 19.259 1.00 95.75 220 ARG A O 1
ATOM 1605 N N . PRO A 1 221 ? -21.799 -0.322 21.405 1.00 94.31 221 PRO A N 1
ATOM 1606 C CA . PRO A 1 221 ? -21.006 -1.543 21.517 1.00 94.31 221 PRO A CA 1
ATOM 1607 C C . PRO A 1 221 ? -21.435 -2.577 20.482 1.00 94.31 221 PRO A C 1
ATOM 1609 O O . PRO A 1 221 ? -22.629 -2.735 20.215 1.00 94.31 221 PRO A O 1
ATOM 1612 N N . VAL A 1 222 ? -20.461 -3.282 19.917 1.00 92.19 222 VAL A N 1
ATOM 1613 C CA . VAL A 1 222 ? -20.723 -4.336 18.940 1.00 92.19 222 VAL A CA 1
ATOM 1614 C C . VAL A 1 222 ? -21.209 -5.586 19.671 1.00 92.19 222 VAL A C 1
ATOM 1616 O O . VAL A 1 222 ? -20.464 -6.220 20.416 1.00 92.19 222 VAL A O 1
ATOM 1619 N N . GLU A 1 223 ? -22.486 -5.924 19.501 1.00 91.12 223 GLU A N 1
ATOM 1620 C CA . GLU A 1 223 ? -23.086 -7.095 20.141 1.00 91.12 223 GLU A CA 1
ATOM 1621 C C . GLU A 1 223 ? -22.408 -8.387 19.662 1.00 91.12 223 GLU A C 1
ATOM 1623 O O . GLU A 1 223 ? -22.129 -8.552 18.480 1.00 91.12 223 GLU A O 1
ATOM 1628 N N . GLY A 1 224 ? -22.123 -9.307 20.586 1.00 87.38 224 GLY A N 1
ATOM 1629 C CA . GLY A 1 224 ? -21.462 -10.578 20.271 1.00 87.38 224 GLY A CA 1
ATOM 1630 C C . GLY A 1 224 ? -19.939 -10.499 20.125 1.00 87.38 224 GLY A C 1
ATOM 1631 O O . GLY A 1 224 ? -19.292 -11.543 20.063 1.00 87.38 224 GLY A O 1
ATOM 1632 N N . LEU A 1 225 ? -19.349 -9.300 20.150 1.00 89.75 225 LEU A N 1
ATOM 1633 C CA . LEU A 1 225 ? -17.900 -9.136 20.168 1.00 89.75 225 LEU A CA 1
ATOM 1634 C C . LEU A 1 225 ? -17.347 -9.452 21.569 1.00 89.75 225 LEU A C 1
ATOM 1636 O O . LEU A 1 225 ? -17.280 -8.595 22.449 1.00 89.75 225 LEU A O 1
ATOM 1640 N N . ALA A 1 226 ? -17.007 -10.722 21.787 1.00 89.88 226 ALA A N 1
ATOM 1641 C CA . ALA A 1 226 ? -16.366 -11.201 23.008 1.00 89.88 226 ALA A CA 1
ATOM 1642 C C . ALA A 1 226 ? -14.846 -10.982 22.971 1.00 89.88 226 ALA A C 1
ATOM 1644 O O . ALA A 1 226 ? -14.264 -10.765 21.911 1.00 89.88 226 ALA A O 1
ATOM 1645 N N . GLU A 1 227 ? -14.198 -11.062 24.132 1.00 86.69 227 GLU A N 1
ATOM 1646 C CA . GLU A 1 227 ? -12.737 -11.037 24.250 1.00 86.69 227 GLU A CA 1
ATOM 1647 C C . GLU A 1 227 ? -12.103 -12.093 23.329 1.00 86.69 227 GLU A C 1
ATOM 1649 O O . GLU A 1 227 ? -12.478 -13.266 23.382 1.00 86.69 227 GLU A O 1
ATOM 1654 N N . ASN A 1 228 ? -11.167 -11.677 22.470 1.00 84.00 228 ASN A N 1
ATOM 1655 C CA . ASN A 1 228 ? -10.530 -12.495 21.427 1.00 84.00 228 ASN A CA 1
ATOM 1656 C C . ASN A 1 228 ? -11.491 -13.019 20.342 1.00 84.00 228 ASN A C 1
ATOM 1658 O O . ASN A 1 228 ? -11.130 -13.890 19.550 1.00 84.00 228 ASN A O 1
ATOM 1662 N N . GLY A 1 229 ? -12.716 -12.500 20.309 1.00 88.62 229 GLY A N 1
ATOM 1663 C CA . GLY A 1 229 ? -13.723 -12.798 19.307 1.00 88.62 229 GLY A CA 1
ATOM 1664 C C . GLY A 1 229 ? -13.565 -11.947 18.052 1.00 88.62 229 GLY A C 1
ATOM 1665 O O . GLY A 1 229 ? -13.024 -10.838 18.076 1.00 88.62 229 GLY A O 1
ATOM 1666 N N . THR A 1 230 ? -14.095 -12.473 16.955 1.00 91.06 230 THR A N 1
ATOM 1667 C CA . THR A 1 230 ? -14.251 -11.768 15.686 1.00 91.06 230 THR A CA 1
ATOM 1668 C C . THR A 1 230 ? -15.730 -11.625 15.368 1.00 91.06 230 THR A C 1
ATOM 1670 O O . THR A 1 230 ? -16.534 -12.515 15.649 1.00 91.06 230 THR A O 1
ATOM 1673 N N . ILE A 1 231 ? -16.098 -10.498 14.773 1.00 91.75 231 ILE A N 1
ATOM 1674 C CA . ILE A 1 231 ? -17.412 -10.305 14.175 1.00 91.75 231 ILE A CA 1
ATOM 1675 C C . ILE A 1 231 ? -17.237 -9.715 12.787 1.00 91.75 231 ILE A C 1
ATOM 1677 O O . ILE A 1 231 ? -16.565 -8.701 12.600 1.00 91.75 231 ILE A O 1
ATOM 1681 N N . THR A 1 232 ? -17.841 -10.372 11.807 1.00 91.94 232 THR A N 1
ATOM 1682 C CA . THR A 1 232 ? -17.951 -9.832 10.459 1.00 91.94 232 THR A CA 1
ATOM 1683 C C . THR A 1 232 ? -19.241 -9.054 10.383 1.00 91.94 232 THR A C 1
ATOM 1685 O O . THR A 1 232 ? -20.317 -9.552 10.714 1.00 91.94 232 THR A O 1
ATOM 1688 N N . LEU A 1 233 ? -19.119 -7.814 9.961 1.00 89.25 233 LEU A N 1
ATOM 1689 C CA . LEU A 1 233 ? -20.240 -6.937 9.772 1.00 89.25 233 LEU A CA 1
ATOM 1690 C C . LEU A 1 233 ? -20.563 -6.912 8.266 1.00 89.25 233 LEU A C 1
ATOM 1692 O O . LEU A 1 233 ? -19.661 -6.781 7.434 1.00 89.25 233 LEU A O 1
ATOM 1696 N N . SER A 1 234 ? -21.843 -7.056 7.920 1.00 82.81 234 SER A N 1
ATOM 1697 C CA . SER A 1 234 ? -22.324 -7.091 6.533 1.00 82.81 234 SER A CA 1
ATOM 1698 C C . SER A 1 234 ? -22.979 -5.768 6.140 1.00 82.81 234 SER A C 1
ATOM 1700 O O . SER A 1 234 ? -23.719 -5.168 6.922 1.00 82.81 234 SER A O 1
ATOM 1702 N N . TRP A 1 235 ? -22.748 -5.316 4.905 1.00 82.44 235 TRP A N 1
ATOM 1703 C CA . TRP A 1 235 ? -23.407 -4.122 4.365 1.00 82.44 235 TRP A CA 1
ATOM 1704 C C . TRP A 1 235 ? -24.895 -4.328 4.067 1.00 82.44 235 TRP A C 1
ATOM 1706 O O . TRP A 1 235 ? -25.628 -3.342 4.007 1.00 82.44 235 TRP A O 1
ATOM 1716 N N . GLU A 1 236 ? -25.361 -5.577 3.934 1.00 80.25 236 GLU A N 1
ATOM 1717 C CA . GLU A 1 236 ? -26.779 -5.895 3.677 1.00 80.25 236 GLU A CA 1
ATOM 1718 C C . GLU A 1 236 ? -27.711 -5.350 4.770 1.00 80.25 236 GLU A C 1
ATOM 1720 O O . GLU A 1 236 ? -28.864 -5.007 4.508 1.00 80.25 236 GLU A O 1
ATOM 1725 N N . ASP A 1 237 ? -27.191 -5.198 5.988 1.00 66.69 237 ASP A N 1
ATOM 1726 C CA . ASP A 1 237 ? -27.955 -4.772 7.158 1.00 66.69 237 ASP A CA 1
ATOM 1727 C C . ASP A 1 237 ? -28.117 -3.245 7.267 1.00 66.69 237 ASP A C 1
ATOM 1729 O O . ASP A 1 237 ? -28.751 -2.739 8.203 1.00 66.69 237 ASP A O 1
ATOM 1733 N N . ARG A 1 238 ? -27.559 -2.469 6.326 1.00 66.25 238 ARG A N 1
ATOM 1734 C CA . ARG A 1 238 ? -27.502 -1.006 6.425 1.00 66.25 238 ARG A CA 1
ATOM 1735 C C . ARG A 1 238 ? -28.306 -0.278 5.361 1.00 66.25 238 ARG A C 1
ATOM 1737 O O . ARG A 1 238 ? -28.233 -0.534 4.169 1.00 66.25 238 ARG A O 1
ATOM 1744 N N . ARG A 1 239 ? -29.018 0.753 5.828 1.00 62.25 239 ARG A N 1
ATOM 1745 C CA . ARG A 1 239 ? -29.687 1.748 4.970 1.00 62.25 239 ARG A CA 1
ATOM 1746 C C . ARG A 1 239 ? -28.741 2.828 4.439 1.00 62.25 239 ARG A C 1
ATOM 1748 O O . ARG A 1 239 ? -29.132 3.558 3.535 1.00 62.25 239 ARG A O 1
ATOM 1755 N N . TYR A 1 240 ? -27.555 2.967 5.032 1.00 66.69 240 TYR A N 1
ATOM 1756 C CA . TYR A 1 240 ? -26.572 3.998 4.704 1.00 66.69 240 TYR A CA 1
ATOM 1757 C C . TYR A 1 240 ? -25.237 3.342 4.350 1.00 66.69 240 TYR A C 1
ATOM 1759 O O . TYR A 1 240 ? -24.782 2.453 5.068 1.00 66.69 240 TYR A O 1
ATOM 1767 N N . TYR A 1 241 ? -24.604 3.818 3.278 1.00 83.75 241 TYR A N 1
ATOM 1768 C CA . TYR A 1 241 ? -23.324 3.328 2.750 1.00 83.75 241 TYR A CA 1
ATOM 1769 C C . TYR A 1 241 ? -22.107 3.759 3.581 1.00 83.75 241 TYR A C 1
ATOM 1771 O O . TYR A 1 241 ? -21.009 3.879 3.048 1.00 83.75 241 TYR A O 1
ATOM 1779 N N . SER A 1 242 ? -22.288 4.042 4.873 1.00 91.00 242 SER A N 1
ATOM 1780 C CA . SER A 1 242 ? -21.177 4.377 5.755 1.00 91.00 242 SER A CA 1
ATOM 1781 C C . SER A 1 242 ? -21.396 3.942 7.194 1.00 91.00 242 SER A C 1
ATOM 1783 O O . SER A 1 242 ? -22.533 3.880 7.685 1.00 91.00 242 SER A O 1
ATOM 1785 N N . TRP A 1 243 ? -20.295 3.592 7.854 1.00 90.62 243 TRP A N 1
ATOM 1786 C CA . TRP A 1 243 ? -20.225 3.211 9.257 1.00 90.62 243 TRP A CA 1
ATOM 1787 C C . TRP A 1 243 ? -19.257 4.115 9.995 1.00 90.62 243 TRP A C 1
ATOM 1789 O O . TRP A 1 243 ? -18.154 4.376 9.521 1.00 90.62 243 TRP A O 1
ATOM 1799 N N . ALA A 1 244 ? -19.659 4.546 11.185 1.00 93.94 244 ALA A N 1
ATOM 1800 C CA . ALA A 1 244 ? -18.756 5.192 12.117 1.00 93.94 244 ALA A CA 1
ATOM 1801 C C . ALA A 1 244 ? -18.192 4.130 13.064 1.00 93.94 244 ALA A C 1
ATOM 1803 O O . ALA A 1 244 ? -18.935 3.594 13.886 1.00 93.94 244 ALA A O 1
ATOM 1804 N N . ILE A 1 245 ? -16.900 3.825 12.962 1.00 94.31 245 ILE A N 1
ATOM 1805 C CA . ILE A 1 245 ? -16.227 2.881 13.860 1.00 94.31 245 ILE A CA 1
ATOM 1806 C C . ILE A 1 245 ? -15.320 3.671 14.792 1.00 94.31 245 ILE A C 1
ATOM 1808 O O . ILE A 1 245 ? -14.502 4.469 14.338 1.00 94.31 245 ILE A O 1
ATOM 1812 N N . THR A 1 246 ? -15.471 3.476 16.098 1.00 96.00 246 THR A N 1
ATOM 1813 C CA . THR A 1 246 ? -14.614 4.115 17.102 1.00 96.00 246 THR A CA 1
ATOM 1814 C C . THR A 1 246 ? -14.145 3.111 18.147 1.00 96.00 246 THR A C 1
ATOM 1816 O O . THR A 1 246 ? -14.714 2.030 18.258 1.00 96.00 246 THR A O 1
ATOM 1819 N N . GLY A 1 247 ? -13.100 3.438 18.904 1.00 95.19 247 GLY A N 1
ATOM 1820 C CA . GLY A 1 247 ? -12.588 2.582 19.975 1.00 95.19 247 GLY A CA 1
ATOM 1821 C C . GLY A 1 247 ? -11.140 2.901 20.314 1.00 95.19 247 GLY A C 1
ATOM 1822 O O . GLY A 1 247 ? -10.715 4.050 20.204 1.00 95.19 247 GLY A O 1
ATOM 1823 N N . GLU A 1 248 ? -10.394 1.880 20.708 1.00 94.81 248 GLU A N 1
ATOM 1824 C CA . GLU A 1 248 ? -8.955 1.930 20.972 1.00 94.81 248 GLU A CA 1
ATOM 1825 C C . GLU A 1 248 ? -8.281 0.810 20.169 1.00 94.81 248 GLU A C 1
ATOM 1827 O O . GLU A 1 248 ? -8.792 -0.305 20.169 1.00 94.81 248 GLU A O 1
ATOM 1832 N N . LEU A 1 249 ? -7.190 1.070 19.447 1.00 94.50 249 LEU A N 1
ATOM 1833 C CA . LEU A 1 249 ? -6.450 0.029 18.718 1.00 94.50 249 LEU A CA 1
ATOM 1834 C C . LEU A 1 249 ? -5.546 -0.779 19.665 1.00 94.50 249 LEU A C 1
ATOM 1836 O O . LEU A 1 249 ? -5.466 -0.497 20.860 1.00 94.50 249 LEU A O 1
ATOM 1840 N N . LEU A 1 250 ? -4.879 -1.824 19.162 1.00 93.69 250 LEU A N 1
ATOM 1841 C CA . LEU A 1 250 ? -4.029 -2.692 19.996 1.00 93.69 250 LEU A CA 1
ATOM 1842 C C . LEU A 1 250 ? -2.791 -1.998 20.568 1.00 93.69 250 LEU A C 1
ATOM 1844 O O . LEU A 1 250 ? -2.276 -2.441 21.594 1.00 93.69 250 LEU A O 1
ATOM 1848 N N . ASP A 1 251 ? -2.322 -0.925 19.939 1.00 92.56 251 ASP A N 1
ATOM 1849 C CA . ASP A 1 251 ? -1.252 -0.075 20.467 1.00 92.56 251 ASP A CA 1
ATOM 1850 C C . ASP A 1 251 ? -1.736 0.919 21.545 1.00 92.56 251 ASP A C 1
ATOM 1852 O O . ASP A 1 251 ? -0.932 1.668 22.104 1.00 92.56 251 ASP A O 1
ATOM 1856 N N . GLY A 1 252 ? -3.036 0.917 21.859 1.00 93.31 252 GLY A N 1
ATOM 1857 C CA . GLY A 1 252 ? -3.672 1.822 22.811 1.00 93.31 252 GLY A CA 1
ATOM 1858 C C . GLY A 1 252 ? -4.083 3.173 22.217 1.00 93.31 252 GLY A C 1
ATOM 1859 O O . GLY A 1 252 ? -4.540 4.055 22.951 1.00 93.31 252 GLY A O 1
ATOM 1860 N N . SER A 1 253 ? -3.909 3.385 20.909 1.00 92.88 253 SER A N 1
ATOM 1861 C CA . SER A 1 253 ? -4.283 4.643 20.270 1.00 92.88 253 SER A CA 1
ATOM 1862 C C . SER A 1 253 ? -5.808 4.769 20.134 1.00 92.88 253 SER A C 1
ATOM 1864 O O . SER A 1 253 ? -6.505 3.782 19.883 1.00 92.88 253 SER A O 1
ATOM 1866 N N . PRO A 1 254 ? -6.384 5.977 20.291 1.00 93.38 254 PRO A N 1
ATOM 1867 C CA . PRO A 1 254 ? -7.799 6.179 20.020 1.00 93.38 254 PRO A CA 1
ATOM 1868 C C . PRO A 1 254 ? -8.088 6.017 18.522 1.00 93.38 254 PRO A C 1
ATOM 1870 O O . PRO A 1 254 ? -7.435 6.626 17.675 1.00 93.38 254 PRO A O 1
ATOM 1873 N N . PHE A 1 255 ? -9.132 5.257 18.202 1.00 93.62 255 PHE A N 1
ATOM 1874 C CA . PHE A 1 255 ? -9.575 4.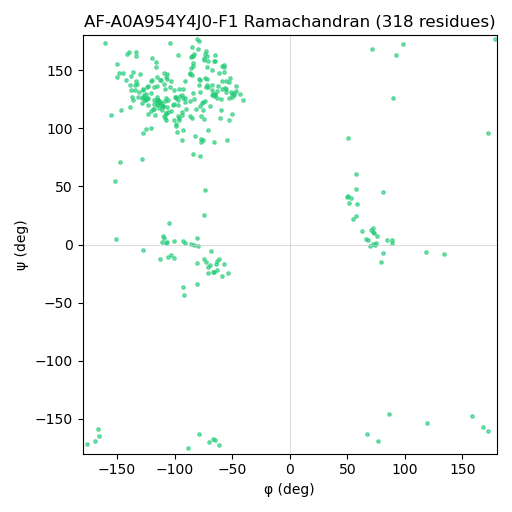999 16.838 1.00 93.62 255 PHE A CA 1
ATOM 1875 C C . PHE A 1 255 ? -10.883 5.714 16.522 1.00 93.62 255 PHE A C 1
ATOM 1877 O O . PHE A 1 255 ? -11.844 5.636 17.297 1.00 93.62 255 PHE A O 1
ATOM 1884 N N . ARG A 1 256 ? -10.937 6.374 15.360 1.00 94.38 256 ARG A N 1
ATOM 1885 C CA . ARG A 1 256 ? -12.160 6.912 14.754 1.00 94.38 256 ARG A CA 1
ATOM 1886 C C . ARG A 1 256 ? -12.050 6.839 13.235 1.00 94.38 256 ARG A C 1
ATOM 1888 O O . ARG A 1 256 ? -11.210 7.521 12.651 1.00 94.38 256 ARG A O 1
ATOM 1895 N N . ALA A 1 257 ? -12.912 6.051 12.604 1.00 93.50 257 ALA A N 1
ATOM 1896 C CA . ALA A 1 257 ? -12.965 5.916 11.156 1.00 93.50 257 ALA A CA 1
ATOM 1897 C C . ALA A 1 257 ? -14.389 6.019 10.622 1.00 93.50 257 ALA A C 1
ATOM 1899 O O . ALA A 1 257 ? -15.337 5.482 11.201 1.00 93.50 257 ALA A O 1
ATOM 1900 N N . SER A 1 258 ? -14.523 6.735 9.510 1.00 93.94 258 SER A N 1
ATOM 1901 C CA . SER A 1 258 ? -15.702 6.680 8.660 1.00 93.94 258 SER A CA 1
ATOM 1902 C C . SER A 1 258 ? -15.381 5.692 7.556 1.00 93.94 258 SER A C 1
ATOM 1904 O O . SER A 1 258 ? -14.533 5.965 6.706 1.00 93.94 258 SER A O 1
ATOM 1906 N N . VAL A 1 259 ? -16.030 4.535 7.610 1.00 92.75 259 VAL A N 1
ATOM 1907 C CA . VAL A 1 259 ? -15.868 3.491 6.605 1.00 92.75 259 VAL A CA 1
ATOM 1908 C C . VAL A 1 259 ? -17.007 3.620 5.615 1.00 92.75 259 VAL A C 1
ATOM 1910 O O . VAL A 1 259 ? -18.166 3.547 6.016 1.00 92.75 259 VAL A O 1
ATOM 1913 N N . TYR A 1 260 ? -16.687 3.841 4.351 1.00 92.88 260 TYR A N 1
ATOM 1914 C CA . TYR A 1 260 ? -17.635 4.003 3.263 1.00 92.88 260 TYR A CA 1
ATOM 1915 C C . TYR A 1 260 ? -17.617 2.767 2.378 1.00 92.88 260 TYR A C 1
ATOM 1917 O O . TYR A 1 260 ? -16.572 2.166 2.143 1.00 92.88 260 TYR A O 1
ATOM 1925 N N . TYR A 1 261 ? -18.790 2.407 1.875 1.00 89.00 261 TYR A N 1
ATOM 1926 C CA . TYR A 1 261 ? -18.892 1.497 0.750 1.00 89.00 261 TYR A CA 1
ATOM 1927 C C . TYR A 1 261 ? -18.887 2.316 -0.536 1.00 89.00 261 TYR A C 1
ATOM 1929 O O . TYR A 1 261 ? -19.803 3.114 -0.768 1.00 89.00 261 TYR A O 1
ATOM 1937 N N . GLU A 1 262 ? -17.870 2.116 -1.367 1.00 82.19 262 GLU A N 1
ATOM 1938 C CA . GLU A 1 262 ? -17.810 2.749 -2.674 1.00 82.19 262 GLU A CA 1
ATOM 1939 C C . GLU A 1 262 ? -18.595 1.912 -3.685 1.00 82.19 262 GLU A C 1
ATOM 1941 O O . GLU A 1 262 ? -18.217 0.804 -4.075 1.00 82.19 262 GLU A O 1
ATOM 1946 N N . LEU A 1 263 ? -19.745 2.450 -4.098 1.00 75.50 263 LEU A N 1
ATOM 1947 C CA . LEU A 1 263 ? -20.508 1.891 -5.203 1.00 75.50 263 LEU A CA 1
ATOM 1948 C C . LEU A 1 263 ? -19.750 2.162 -6.495 1.00 75.50 263 LEU A C 1
ATOM 1950 O O . LEU A 1 263 ? -19.868 3.237 -7.090 1.00 75.50 263 LEU A O 1
ATOM 1954 N N . LEU A 1 264 ? -19.019 1.154 -6.954 1.00 68.88 264 LEU A N 1
ATOM 1955 C CA . LEU A 1 264 ? -18.465 1.187 -8.291 1.00 68.88 264 LEU A CA 1
ATOM 1956 C C . LEU A 1 264 ? -19.603 1.333 -9.317 1.00 68.88 264 LEU A C 1
ATOM 1958 O O . LEU A 1 264 ? -20.657 0.701 -9.175 1.00 68.88 264 LEU A O 1
ATOM 1962 N N . PRO A 1 265 ? -19.415 2.130 -10.385 1.00 69.38 265 PRO A N 1
ATOM 1963 C CA . PRO A 1 265 ? -20.357 2.159 -11.496 1.00 69.38 265 PRO A CA 1
ATOM 1964 C C . PRO A 1 265 ? -20.617 0.731 -11.987 1.00 69.38 265 PRO A C 1
ATOM 1966 O O . PRO A 1 265 ? -19.681 -0.063 -12.054 1.00 69.38 265 PRO A O 1
ATOM 1969 N N . ALA A 1 266 ? -21.845 0.395 -12.397 1.00 57.78 266 ALA A N 1
ATOM 1970 C CA . ALA A 1 266 ? -22.179 -0.949 -12.902 1.00 57.78 266 ALA A CA 1
ATOM 1971 C C . ALA A 1 266 ? -21.257 -1.411 -14.057 1.00 57.78 266 ALA A C 1
ATOM 1973 O O . ALA A 1 266 ? -21.002 -2.596 -14.251 1.00 57.78 266 ALA A O 1
ATOM 1974 N N . SER A 1 267 ? -20.660 -0.466 -14.792 1.00 58.06 267 SER A N 1
ATOM 1975 C CA . SER A 1 267 ? -19.651 -0.733 -15.821 1.00 58.06 267 SER A CA 1
ATOM 1976 C C . SER A 1 267 ? -18.309 -1.254 -15.289 1.00 58.06 267 SER A C 1
ATOM 1978 O O . SER A 1 267 ? -17.440 -1.578 -16.097 1.00 58.06 267 SER A O 1
ATOM 1980 N N . SER A 1 268 ? -18.100 -1.329 -13.972 1.00 63.47 268 SER A N 1
ATOM 1981 C CA . SER A 1 268 ? -16.901 -1.885 -13.323 1.00 63.47 268 SER A CA 1
ATOM 1982 C C . SER A 1 268 ? -16.768 -3.403 -13.483 1.00 63.47 268 SER A C 1
ATOM 1984 O O . SER A 1 268 ? -15.672 -3.935 -13.354 1.00 63.47 268 SER A O 1
ATOM 1986 N N . GLY A 1 269 ? -17.853 -4.105 -13.831 1.00 64.69 269 GLY A N 1
ATOM 1987 C CA . GLY A 1 269 ? -17.869 -5.571 -13.827 1.00 64.69 269 GLY A CA 1
ATOM 1988 C C . GLY A 1 269 ? -17.875 -6.165 -12.414 1.00 64.69 269 GLY A C 1
ATOM 1989 O O . GLY A 1 269 ? -17.633 -7.357 -12.266 1.00 64.69 269 GLY A O 1
ATOM 1990 N N . ALA A 1 270 ? -18.160 -5.354 -11.389 1.00 61.81 270 ALA A N 1
ATOM 1991 C CA . ALA A 1 270 ? -18.139 -5.767 -9.990 1.00 61.81 270 ALA A CA 1
ATOM 1992 C C . ALA A 1 270 ? -19.400 -6.513 -9.513 1.00 61.81 270 ALA A C 1
ATOM 1994 O O . ALA A 1 270 ? -19.509 -6.812 -8.327 1.00 61.81 270 ALA A O 1
ATOM 1995 N N . GLU A 1 271 ? -20.350 -6.827 -10.402 1.00 62.44 271 GLU A N 1
ATOM 1996 C CA . GLU A 1 271 ? -21.651 -7.401 -10.012 1.00 62.44 271 GLU A CA 1
ATOM 1997 C C . GLU A 1 271 ? -21.544 -8.784 -9.335 1.00 62.44 271 GLU A C 1
ATOM 1999 O O . GLU A 1 271 ? -22.422 -9.134 -8.552 1.00 62.44 271 GLU A O 1
ATOM 2004 N N . ASP A 1 272 ? -20.444 -9.517 -9.547 1.00 68.38 272 ASP A N 1
ATOM 2005 C CA . ASP A 1 272 ? -20.201 -10.846 -8.956 1.00 68.38 272 ASP A CA 1
ATOM 2006 C C . ASP A 1 272 ? -19.155 -10.858 -7.821 1.00 68.38 272 ASP A C 1
ATOM 2008 O O . ASP A 1 272 ? -18.841 -11.917 -7.278 1.00 68.38 272 ASP A O 1
ATOM 2012 N N . LEU A 1 273 ? -18.593 -9.706 -7.436 1.00 64.88 273 LEU A N 1
ATOM 2013 C CA . LEU A 1 273 ? -17.447 -9.650 -6.507 1.00 64.88 273 LEU A CA 1
ATOM 2014 C C . LEU A 1 273 ? -17.847 -9.665 -5.023 1.00 64.88 273 LEU A C 1
ATOM 2016 O O . LEU A 1 273 ? -16.985 -9.674 -4.145 1.00 64.88 273 LEU A O 1
ATOM 2020 N N . GLY A 1 274 ? -19.152 -9.728 -4.742 1.00 76.44 274 GLY A N 1
ATOM 2021 C CA . GLY A 1 274 ? -19.700 -9.676 -3.389 1.00 76.44 274 GLY A CA 1
ATOM 2022 C C . GLY A 1 274 ? -19.593 -8.285 -2.761 1.00 76.44 274 GLY A C 1
ATOM 2023 O O . GLY A 1 274 ? -18.940 -7.381 -3.273 1.00 76.44 274 GLY A O 1
ATOM 2024 N N . LEU A 1 275 ? -20.268 -8.082 -1.633 1.00 81.06 275 LEU A N 1
ATOM 2025 C CA . LEU A 1 275 ? -20.123 -6.846 -0.861 1.00 81.06 275 LEU A CA 1
ATOM 2026 C C . LEU A 1 275 ? -18.746 -6.822 -0.170 1.00 81.06 275 LEU A C 1
ATOM 2028 O O . LEU A 1 275 ? -18.205 -7.893 0.121 1.00 81.06 275 LEU A O 1
ATOM 2032 N N . PRO A 1 276 ? -18.167 -5.639 0.114 1.00 81.31 276 PRO A N 1
ATOM 2033 C CA . PRO A 1 276 ? -16.965 -5.570 0.936 1.00 81.31 276 PRO A CA 1
ATOM 2034 C C . PRO A 1 276 ? -17.225 -6.216 2.293 1.00 81.31 276 PRO A C 1
ATOM 2036 O O . PRO A 1 276 ? -18.357 -6.227 2.779 1.00 81.31 276 PRO A O 1
ATOM 2039 N N . THR A 1 277 ? -16.183 -6.706 2.950 1.00 84.81 277 THR A N 1
ATOM 2040 C CA . THR A 1 277 ? -16.327 -7.261 4.299 1.00 84.81 277 THR A CA 1
ATOM 2041 C C . THR A 1 277 ? -15.511 -6.462 5.301 1.00 84.81 277 THR A C 1
ATOM 2043 O O . THR A 1 277 ? -14.362 -6.099 5.062 1.00 84.81 277 THR A O 1
ATOM 2046 N N . ILE A 1 278 ? -16.120 -6.169 6.448 1.00 84.31 278 ILE A N 1
ATOM 2047 C CA . ILE A 1 278 ? -15.427 -5.570 7.587 1.00 84.31 278 ILE A CA 1
ATOM 2048 C C . ILE A 1 278 ? -15.441 -6.604 8.699 1.00 84.31 278 ILE A C 1
ATOM 2050 O O . ILE A 1 278 ? -16.507 -7.029 9.146 1.00 84.31 278 ILE A O 1
ATOM 2054 N N . THR A 1 279 ? -14.263 -6.999 9.161 1.00 86.38 279 THR A N 1
ATOM 2055 C CA . THR A 1 279 ? -14.101 -7.898 10.300 1.00 86.38 279 THR A CA 1
ATOM 2056 C C . THR A 1 279 ? -13.508 -7.127 11.468 1.00 86.38 279 THR A C 1
ATOM 2058 O O . THR A 1 279 ? -12.369 -6.665 11.423 1.00 86.38 279 THR A O 1
ATOM 2061 N N . LEU A 1 280 ? -14.278 -7.004 12.544 1.00 83.12 280 LEU A N 1
ATOM 2062 C CA . LEU A 1 280 ? -13.800 -6.433 13.795 1.00 83.12 280 LEU A CA 1
ATOM 2063 C C . LEU A 1 280 ? -13.311 -7.553 14.700 1.00 83.12 280 LEU A C 1
ATOM 2065 O O . LEU A 1 280 ? -14.032 -8.520 14.948 1.00 83.12 280 LEU A O 1
ATOM 2069 N N . THR A 1 281 ? -12.098 -7.401 15.210 1.00 85.81 281 THR A N 1
ATOM 2070 C CA . THR A 1 281 ? -11.476 -8.345 16.133 1.00 85.81 281 THR A CA 1
ATOM 2071 C C . THR A 1 281 ? -11.198 -7.633 17.443 1.00 85.81 281 THR A C 1
ATOM 2073 O O . THR A 1 281 ? -10.397 -6.699 17.501 1.00 85.81 281 THR A O 1
ATOM 2076 N N . LEU A 1 282 ? -11.844 -8.088 18.515 1.00 82.00 282 LEU A N 1
ATOM 2077 C CA . LEU A 1 282 ? -11.518 -7.627 19.858 1.00 82.00 282 LEU A CA 1
ATOM 2078 C C . LEU A 1 282 ? -10.313 -8.421 20.331 1.00 82.00 282 LEU A C 1
ATOM 2080 O O . LEU A 1 282 ? -10.468 -9.523 20.844 1.00 82.00 282 LEU A O 1
ATOM 2084 N N . ALA A 1 283 ? -9.116 -7.892 20.119 1.00 77.12 283 ALA A N 1
ATOM 2085 C CA . ALA A 1 283 ? -7.900 -8.567 20.538 1.00 77.12 283 ALA A CA 1
ATOM 2086 C C . ALA A 1 283 ? -7.439 -8.048 21.901 1.00 77.12 283 ALA A C 1
ATOM 2088 O O . ALA A 1 283 ? -7.402 -6.847 22.159 1.00 77.12 283 ALA A O 1
ATOM 2089 N N . THR A 1 284 ? -7.091 -8.972 22.791 1.00 69.19 284 THR A N 1
ATOM 2090 C CA . THR A 1 284 ? -6.336 -8.628 23.995 1.00 69.19 284 THR A CA 1
ATOM 2091 C C . THR A 1 284 ? -4.850 -8.584 23.683 1.00 69.19 284 THR A C 1
ATOM 2093 O O . THR A 1 284 ? -4.381 -9.229 22.742 1.00 69.19 284 THR A O 1
ATOM 2096 N N . ALA A 1 285 ? -4.105 -7.798 24.463 1.00 60.59 285 ALA A N 1
ATOM 2097 C CA . ALA A 1 285 ? -2.659 -7.682 24.326 1.00 60.59 285 ALA A CA 1
ATOM 2098 C C . ALA A 1 285 ? -2.015 -9.083 24.284 1.00 60.59 285 ALA A C 1
ATOM 2100 O O . ALA A 1 285 ? -2.057 -9.819 25.270 1.00 60.59 285 ALA A O 1
ATOM 2101 N N . GLY A 1 286 ? -1.448 -9.456 23.131 1.00 59.91 286 GLY A N 1
ATOM 2102 C CA . GLY A 1 286 ? -0.820 -10.764 22.904 1.00 59.91 286 GLY A CA 1
ATOM 2103 C C . GLY A 1 286 ? -1.444 -11.629 21.805 1.00 59.91 286 GLY A C 1
ATOM 2104 O O . GLY A 1 286 ? -0.853 -12.655 21.468 1.00 59.91 286 GLY A O 1
ATOM 2105 N N . ILE A 1 287 ? -2.576 -11.241 21.204 1.00 63.56 287 ILE A N 1
ATOM 2106 C CA . ILE A 1 287 ? -2.973 -11.829 19.917 1.00 63.56 287 ILE A CA 1
ATOM 2107 C C . ILE A 1 287 ? -1.995 -11.342 18.856 1.00 63.56 287 ILE A C 1
ATOM 2109 O O . ILE A 1 287 ? -1.885 -10.144 18.606 1.00 63.56 287 ILE A O 1
ATOM 2113 N N . ALA A 1 288 ? -1.290 -12.287 18.236 1.00 64.62 288 ALA A N 1
ATOM 2114 C CA . ALA A 1 288 ? -0.599 -12.009 16.993 1.00 64.62 288 ALA A CA 1
ATOM 2115 C C . ALA A 1 288 ? -1.662 -11.569 15.984 1.00 64.62 288 ALA A C 1
ATOM 2117 O O . ALA A 1 288 ? -2.561 -12.350 15.654 1.00 64.62 288 ALA A O 1
ATOM 2118 N N . VAL A 1 289 ? -1.577 -10.316 15.528 1.00 67.38 289 VAL A N 1
ATOM 2119 C CA . VAL A 1 289 ? -2.216 -9.926 14.270 1.00 67.38 289 VAL A CA 1
ATOM 2120 C C . VAL A 1 289 ? -1.757 -10.978 13.267 1.00 67.38 289 VAL A C 1
ATOM 2122 O O . VAL A 1 289 ? -0.558 -11.270 13.264 1.00 67.38 289 VAL A O 1
ATOM 2125 N N . PRO A 1 290 ? -2.672 -11.649 12.541 1.00 59.97 290 PRO A N 1
ATOM 2126 C CA . PRO A 1 290 ? -2.268 -12.651 11.576 1.00 59.97 290 PRO A CA 1
ATOM 2127 C C . PRO A 1 290 ? -1.248 -11.987 10.666 1.00 59.97 290 PRO A C 1
ATOM 2129 O O . PRO A 1 290 ? -1.595 -11.096 9.894 1.00 59.97 290 PRO A O 1
ATOM 2132 N N . GLU A 1 291 ? 0.016 -12.377 10.835 1.00 52.47 291 GLU A N 1
ATOM 2133 C CA . GLU A 1 291 ? 1.071 -11.989 9.919 1.00 52.47 291 GLU A CA 1
ATOM 2134 C C . GLU A 1 291 ? 0.516 -12.334 8.537 1.00 52.47 291 GLU A C 1
ATOM 2136 O O . GLU A 1 291 ? -0.011 -13.453 8.379 1.00 52.47 291 GLU A O 1
ATOM 2141 N N . PRO A 1 292 ? 0.543 -11.401 7.564 1.00 49.59 292 PRO A N 1
ATOM 2142 C CA . PRO A 1 292 ? 0.174 -11.751 6.200 1.00 49.59 292 PRO A CA 1
ATOM 2143 C C . PRO A 1 292 ? 0.916 -13.041 5.886 1.00 49.59 292 PRO A C 1
ATOM 2145 O O . PRO A 1 292 ? 2.084 -13.153 6.260 1.00 49.59 292 PRO A O 1
ATOM 2148 N N . ALA A 1 293 ? 0.215 -14.041 5.340 1.00 43.94 293 ALA A N 1
ATOM 2149 C CA . ALA A 1 293 ? 0.751 -15.382 5.150 1.00 43.94 293 ALA A CA 1
ATOM 2150 C C . ALA A 1 293 ? 2.065 -15.292 4.363 1.00 43.94 293 ALA A C 1
ATOM 2152 O O . ALA A 1 293 ? 2.085 -15.297 3.136 1.00 43.94 293 ALA A O 1
ATOM 2153 N N . SER A 1 294 ? 3.169 -15.166 5.089 1.00 41.62 294 SER A N 1
ATOM 2154 C CA . SER A 1 294 ? 4.490 -14.917 4.556 1.00 41.62 294 SER A CA 1
ATOM 2155 C C . SER A 1 294 ? 5.025 -16.275 4.170 1.00 41.62 294 SER A C 1
ATOM 2157 O O . SER A 1 294 ? 5.815 -16.922 4.856 1.00 41.62 294 SER A O 1
ATOM 2159 N N . THR A 1 295 ? 4.564 -16.767 3.027 1.00 37.00 295 THR A N 1
ATOM 2160 C CA . THR A 1 295 ? 5.460 -17.577 2.222 1.00 37.00 295 THR A CA 1
ATOM 2161 C C . THR A 1 295 ? 6.641 -16.673 1.873 1.00 37.00 295 THR A C 1
ATOM 2163 O O . THR A 1 295 ? 6.457 -15.787 1.049 1.00 37.00 295 THR A O 1
ATOM 2166 N N . VAL A 1 296 ? 7.821 -16.940 2.471 1.00 32.88 296 VAL A N 1
ATOM 2167 C CA . VAL A 1 296 ? 9.143 -16.284 2.241 1.00 32.88 296 VAL A CA 1
ATOM 2168 C C . VAL A 1 296 ? 9.353 -15.052 3.166 1.00 32.88 296 VAL A C 1
ATOM 2170 O O . VAL A 1 296 ? 8.491 -14.196 3.204 1.00 32.88 296 VAL A O 1
ATOM 2173 N N . LEU A 1 297 ? 10.395 -14.837 3.994 1.00 33.81 297 LEU A N 1
ATOM 2174 C CA . LEU A 1 297 ? 11.732 -15.415 4.217 1.00 33.81 297 LEU A CA 1
ATOM 2175 C C . LEU A 1 297 ? 12.166 -15.143 5.687 1.00 33.81 297 LEU A C 1
ATOM 2177 O O . LEU A 1 297 ? 12.479 -14.017 6.067 1.00 33.81 297 LEU A O 1
ATOM 2181 N N . ALA A 1 298 ? 12.260 -16.175 6.529 1.00 30.14 298 ALA A N 1
ATOM 2182 C CA . ALA A 1 298 ? 12.849 -16.063 7.867 1.00 30.14 298 ALA A CA 1
ATOM 2183 C C . ALA A 1 298 ? 14.391 -16.046 7.792 1.00 30.14 298 ALA A C 1
ATOM 2185 O O . ALA A 1 298 ? 15.033 -17.054 8.073 1.00 30.14 298 ALA A O 1
ATOM 2186 N N . PHE A 1 299 ? 15.008 -14.926 7.400 1.00 35.97 299 PHE A N 1
ATOM 2187 C CA . PHE A 1 299 ? 16.469 -14.741 7.461 1.00 35.97 299 PHE A CA 1
ATOM 2188 C C . PHE A 1 299 ? 16.859 -13.277 7.732 1.00 35.97 299 PHE A C 1
ATOM 2190 O O . PHE A 1 299 ? 17.422 -12.614 6.872 1.00 35.97 299 PHE A O 1
ATOM 2197 N N . ALA A 1 300 ? 16.625 -12.762 8.946 1.00 32.78 300 ALA A N 1
ATOM 2198 C CA . ALA A 1 300 ? 17.247 -11.486 9.346 1.00 32.78 300 ALA A CA 1
ATOM 2199 C C . ALA A 1 300 ? 17.529 -11.284 10.851 1.00 32.78 300 ALA A C 1
ATOM 2201 O O . ALA A 1 300 ? 18.026 -10.228 11.224 1.00 32.78 300 ALA A O 1
ATOM 2202 N N . ALA A 1 301 ? 17.305 -12.267 11.735 1.00 29.44 301 ALA A N 1
ATOM 2203 C CA . ALA A 1 301 ? 17.452 -12.040 13.186 1.00 29.44 301 ALA A CA 1
ATOM 2204 C C . ALA A 1 301 ? 18.687 -12.681 13.864 1.00 29.44 301 ALA A C 1
ATOM 2206 O O . ALA A 1 301 ? 18.862 -12.523 15.069 1.00 29.44 301 ALA A O 1
ATOM 2207 N N . ILE A 1 302 ? 19.577 -13.384 13.147 1.00 34.31 302 ILE A N 1
ATOM 2208 C CA . ILE A 1 302 ? 20.694 -14.122 13.793 1.00 34.31 302 ILE A CA 1
ATOM 2209 C C . ILE A 1 302 ? 22.057 -13.395 13.743 1.00 34.31 302 ILE A C 1
ATOM 2211 O O . ILE A 1 302 ? 22.966 -13.763 14.486 1.00 34.31 302 ILE A O 1
ATOM 2215 N N . LEU A 1 303 ? 22.241 -12.314 12.974 1.00 33.53 303 LEU A N 1
ATOM 2216 C CA . LEU A 1 303 ? 23.597 -11.775 12.750 1.00 33.53 303 LEU A CA 1
ATOM 2217 C C . LEU A 1 303 ? 24.095 -10.658 13.696 1.00 33.53 303 LEU A C 1
ATOM 2219 O O . LEU A 1 303 ? 25.224 -10.208 13.519 1.00 33.53 303 LEU A O 1
ATOM 2223 N N . LEU A 1 304 ? 23.348 -10.237 14.726 1.00 33.41 304 LEU A N 1
ATOM 2224 C CA . LEU A 1 304 ? 23.765 -9.118 15.604 1.00 33.41 304 LEU A CA 1
ATOM 2225 C C . LEU A 1 304 ? 24.154 -9.483 17.053 1.00 33.41 304 LEU A C 1
ATOM 2227 O O . LEU A 1 304 ? 24.584 -8.606 17.796 1.00 33.41 304 LEU A O 1
ATOM 2231 N N . CYS A 1 305 ? 24.150 -10.764 17.448 1.00 35.09 305 CYS A N 1
ATOM 2232 C CA . CYS A 1 305 ? 24.658 -11.196 18.771 1.00 35.09 305 CYS A CA 1
ATOM 2233 C C . CYS A 1 305 ? 25.971 -12.011 18.745 1.00 35.09 305 CYS A C 1
ATOM 2235 O O . CYS A 1 305 ? 26.406 -12.514 19.780 1.00 35.09 305 CYS A O 1
ATOM 2237 N N . GLY A 1 306 ? 26.636 -12.138 17.592 1.00 38.84 306 GLY A N 1
ATOM 2238 C CA . GLY A 1 306 ? 27.736 -13.094 17.394 1.00 38.84 306 GLY A CA 1
ATOM 2239 C C . GLY A 1 306 ? 29.178 -12.573 17.459 1.00 38.84 306 GLY A C 1
ATOM 2240 O O . GLY A 1 306 ? 30.086 -13.362 17.219 1.00 38.84 306 GLY A O 1
ATOM 2241 N N . ILE A 1 307 ? 29.440 -11.293 17.754 1.00 44.53 307 ILE A N 1
ATOM 2242 C CA . ILE A 1 307 ? 30.821 -10.765 17.840 1.00 44.53 307 ILE A CA 1
ATOM 2243 C C . ILE A 1 307 ? 31.013 -10.026 19.163 1.00 44.53 307 ILE A C 1
ATOM 2245 O O . ILE A 1 307 ? 31.069 -8.805 19.242 1.00 44.53 307 ILE A O 1
ATOM 2249 N N . GLY A 1 308 ? 31.103 -10.803 20.237 1.00 47.31 308 GLY A N 1
ATOM 2250 C CA . GLY A 1 308 ? 31.305 -10.279 21.580 1.00 47.31 308 GLY A CA 1
ATOM 2251 C C . GLY A 1 308 ? 32.029 -11.260 22.487 1.00 47.31 308 GLY A C 1
ATOM 2252 O O . GLY A 1 308 ? 31.489 -11.597 23.533 1.00 47.31 308 GLY A O 1
ATOM 2253 N N . ARG A 1 309 ? 33.213 -11.751 22.081 1.00 49.97 309 ARG A N 1
ATOM 2254 C CA . ARG A 1 309 ? 34.323 -12.195 22.962 1.00 49.97 309 ARG A CA 1
ATOM 2255 C C . ARG A 1 309 ? 35.432 -12.877 22.154 1.00 49.97 309 ARG A C 1
ATOM 2257 O O . ARG A 1 309 ? 35.414 -14.085 21.948 1.00 49.97 309 ARG A O 1
ATOM 2264 N N . LEU A 1 310 ? 36.466 -12.118 21.799 1.00 44.56 310 LEU A N 1
ATOM 2265 C CA . LEU A 1 310 ? 37.793 -12.674 21.532 1.00 44.56 310 LEU A CA 1
ATOM 2266 C C . LEU A 1 310 ? 38.838 -11.922 22.366 1.00 44.56 310 LEU A C 1
ATOM 2268 O O . LEU A 1 310 ? 39.282 -10.832 22.035 1.00 44.56 310 LEU A O 1
ATOM 2272 N N . GLY A 1 311 ? 39.144 -12.535 23.512 1.00 44.06 311 GLY A N 1
ATOM 2273 C CA . GLY A 1 311 ? 40.478 -12.674 24.097 1.00 44.06 311 GLY A CA 1
ATOM 2274 C C . GLY A 1 311 ? 41.372 -11.443 24.248 1.00 44.06 311 GLY A C 1
ATOM 2275 O O . GLY A 1 311 ? 42.274 -11.228 23.448 1.00 44.06 311 GLY A O 1
ATOM 2276 N N . HIS A 1 312 ? 41.283 -10.781 25.403 1.00 49.44 312 HIS A N 1
ATOM 2277 C CA . HIS A 1 312 ? 42.460 -10.188 26.040 1.00 49.44 312 HIS A CA 1
ATOM 2278 C C . HIS A 1 312 ? 43.306 -11.315 26.665 1.00 49.44 312 HIS A C 1
ATOM 2280 O O . HIS A 1 312 ? 42.928 -11.895 27.683 1.00 49.44 312 HIS A O 1
ATOM 2286 N N . ARG A 1 313 ? 44.463 -11.631 26.071 1.00 52.69 313 ARG A N 1
ATOM 2287 C CA . ARG A 1 313 ? 45.573 -12.312 26.758 1.00 52.69 313 ARG A CA 1
ATOM 2288 C C . ARG A 1 313 ? 46.831 -11.465 26.600 1.00 52.69 313 ARG A C 1
ATOM 2290 O O . ARG A 1 313 ? 47.497 -11.509 25.573 1.00 52.69 313 ARG A O 1
ATOM 2297 N N . ALA A 1 314 ? 47.142 -10.702 27.642 1.00 51.28 314 ALA A N 1
ATOM 2298 C CA . ALA A 1 314 ? 48.456 -10.114 27.842 1.00 51.28 314 ALA A CA 1
ATOM 2299 C C . ALA A 1 314 ? 49.431 -11.224 28.271 1.00 51.28 314 ALA A C 1
ATOM 2301 O O . ALA A 1 314 ? 49.185 -11.909 29.263 1.00 51.28 314 ALA A O 1
ATOM 2302 N N . SER A 1 315 ? 50.529 -11.400 27.535 1.00 62.12 315 SER A N 1
ATOM 2303 C CA . SER A 1 315 ? 51.689 -12.165 27.997 1.00 62.12 315 SER A CA 1
ATOM 2304 C C . SER A 1 315 ? 52.813 -11.183 28.297 1.00 62.12 315 SER A C 1
ATOM 2306 O O . SER A 1 315 ? 53.328 -10.527 27.395 1.00 62.12 315 SER A O 1
ATOM 2308 N N . MET A 1 316 ? 53.171 -11.083 29.577 1.00 57.78 316 MET A N 1
ATOM 2309 C CA . MET A 1 316 ? 54.390 -10.428 30.041 1.00 57.78 316 MET A CA 1
ATOM 2310 C C . MET A 1 316 ? 55.608 -11.179 29.501 1.00 57.78 316 MET A C 1
ATOM 2312 O O . MET A 1 316 ? 55.704 -12.396 29.652 1.00 57.78 316 MET A O 1
ATOM 2316 N N . VAL A 1 317 ? 56.556 -10.439 28.934 1.00 66.31 317 VAL A N 1
ATOM 2317 C CA . VAL A 1 317 ? 57.937 -10.885 28.742 1.00 66.31 317 VAL A CA 1
ATOM 2318 C C . VAL A 1 317 ? 58.795 -10.059 29.695 1.00 66.31 317 VAL A C 1
ATOM 2320 O O . VAL A 1 317 ? 58.798 -8.832 29.629 1.00 66.31 317 VAL A O 1
ATOM 2323 N N . THR A 1 318 ? 59.478 -10.730 30.619 1.00 58.06 318 THR A N 1
ATOM 2324 C CA . THR A 1 318 ? 60.512 -10.147 31.480 1.00 58.06 318 THR A CA 1
ATOM 2325 C C . THR A 1 318 ? 61.867 -10.157 30.763 1.00 58.06 318 THR A C 1
ATOM 2327 O O . THR A 1 318 ? 62.145 -11.096 30.014 1.00 58.06 318 THR A O 1
ATOM 2330 N N . PRO A 1 319 ? 62.734 -9.151 30.983 1.00 66.69 319 PRO A N 1
ATOM 2331 C CA . PRO A 1 319 ? 64.050 -9.099 30.359 1.00 66.69 319 PRO A CA 1
ATOM 2332 C C . PRO A 1 319 ? 65.106 -9.865 31.174 1.00 66.69 319 PRO A C 1
ATOM 2334 O O . PRO A 1 319 ? 65.084 -9.869 32.408 1.00 66.69 319 PRO A O 1
ATOM 2337 N N . ARG A 1 320 ? 66.062 -10.463 30.460 1.00 62.94 320 ARG A N 1
ATOM 2338 C CA . ARG A 1 320 ? 67.438 -10.710 30.907 1.00 62.94 320 ARG A CA 1
ATOM 2339 C C . ARG A 1 320 ? 68.383 -10.192 29.838 1.00 62.94 320 ARG A C 1
ATOM 2341 O O . ARG A 1 320 ? 68.020 -10.333 28.650 1.00 62.94 320 ARG A O 1
#

Solvent-accessible surface area (backbone atoms only — not comparable to full-atom values): 17091 Å² total; per-residue (Å²): 88,17,32,77,40,21,51,70,81,45,69,60,79,65,90,45,75,73,43,75,45,74,46,73,80,59,87,67,40,40,43,33,32,25,38,75,87,67,43,36,50,76,42,30,49,81,79,68,46,82,73,62,86,70,65,38,64,47,28,38,54,85,78,78,91,69,72,52,63,51,80,80,70,91,72,98,66,82,59,70,63,36,32,53,68,54,19,33,40,63,28,43,68,91,35,62,36,59,60,60,30,21,35,23,44,62,12,39,40,36,27,62,32,8,36,41,27,35,45,32,37,31,34,31,16,44,37,37,32,55,22,36,37,39,31,34,43,28,38,33,26,45,60,11,40,40,39,27,58,20,32,36,43,32,52,47,34,33,33,27,43,56,10,38,41,38,28,56,21,22,34,49,38,34,38,37,31,31,45,47,10,40,40,39,39,32,28,36,48,46,33,96,43,98,84,41,54,21,40,34,38,33,21,41,36,9,38,40,38,42,33,16,40,79,53,20,53,73,85,35,75,53,84,85,60,40,89,70,26,70,43,76,52,66,66,88,82,49,97,56,64,59,45,43,40,36,33,26,23,65,70,68,31,74,40,49,32,42,38,32,57,49,80,70,60,82,88,69,70,57,89,82,46,50,72,39,41,39,36,43,30,32,45,55,95,82,63,74,71,80,68,72,88,66,82,76,78,101,77,84,86,77,81,86,80,76,89,85,85,83,80,94,75,89,77,88,80,84,90,131

Nearest PDB structures (foldseek):
  4in3-assembly1_C  TM=3.615E-01  e=3.265E+00  Saccharomyces cerevisiae
  3syj-assembly1_A-2  TM=2.655E-01  e=4.864E+00  Haemophilus influenzae